Protein AF-A0A967LQV7-F1 (afdb_monomer)

Mean predicted aligned error: 15.71 Å

Structure (mmCIF, N/CA/C/O backbone):
data_AF-A0A967LQV7-F1
#
_entry.id   AF-A0A967LQV7-F1
#
loop_
_atom_site.group_PDB
_atom_site.id
_atom_site.type_symbol
_atom_site.label_atom_id
_atom_site.label_alt_id
_atom_site.label_comp_id
_atom_site.label_asym_id
_atom_site.label_entity_id
_atom_site.label_seq_id
_atom_site.pdbx_PDB_ins_code
_atom_site.Cartn_x
_atom_site.Cartn_y
_atom_site.Cartn_z
_atom_site.occupancy
_atom_site.B_iso_or_equiv
_atom_site.auth_seq_id
_atom_site.auth_comp_id
_atom_site.auth_asym_id
_atom_site.auth_atom_id
_atom_site.pdbx_PDB_model_num
ATOM 1 N N . MET A 1 1 ? 22.195 -7.491 51.134 1.00 48.19 1 MET A N 1
ATOM 2 C CA . MET A 1 1 ? 21.804 -6.755 49.913 1.00 48.19 1 MET A CA 1
ATOM 3 C C . MET A 1 1 ? 21.242 -7.777 48.946 1.00 48.19 1 MET A C 1
ATOM 5 O O . MET A 1 1 ? 21.994 -8.530 48.347 1.00 48.19 1 MET A O 1
ATOM 9 N N . THR A 1 2 ? 19.925 -7.949 48.982 1.00 45.69 2 THR A N 1
ATOM 10 C CA . THR A 1 2 ? 19.211 -9.096 48.415 1.00 45.69 2 THR A CA 1
ATOM 11 C C . THR A 1 2 ? 18.767 -8.811 46.982 1.00 45.69 2 THR A C 1
ATOM 13 O O . THR A 1 2 ? 18.363 -7.700 46.653 1.00 45.69 2 THR A O 1
ATOM 16 N N . HIS A 1 3 ? 18.816 -9.845 46.142 1.00 45.69 3 HIS A N 1
ATOM 17 C CA . HIS A 1 3 ? 18.456 -9.891 44.718 1.00 45.69 3 HIS A CA 1
ATOM 18 C C . HIS A 1 3 ? 17.033 -9.394 44.336 1.00 45.69 3 HIS A C 1
ATOM 20 O O . HIS A 1 3 ? 16.653 -9.503 43.173 1.00 45.69 3 HIS A O 1
ATOM 26 N N . GLY A 1 4 ? 16.246 -8.841 45.267 1.00 44.16 4 GLY A N 1
ATOM 27 C CA . GLY A 1 4 ? 14.869 -8.377 45.043 1.00 44.16 4 GLY A CA 1
ATOM 28 C C . GLY A 1 4 ? 14.739 -6.972 44.436 1.00 44.16 4 GLY A C 1
ATOM 29 O O . GLY A 1 4 ? 13.780 -6.713 43.716 1.00 44.16 4 GLY A O 1
ATOM 30 N N . ASP A 1 5 ? 15.718 -6.084 44.638 1.00 46.75 5 ASP A N 1
ATOM 31 C CA . ASP A 1 5 ? 15.616 -4.677 44.198 1.00 46.75 5 ASP A CA 1
ATOM 32 C C . ASP A 1 5 ? 15.819 -4.469 42.684 1.00 46.75 5 ASP A C 1
ATOM 34 O O . ASP A 1 5 ? 15.431 -3.437 42.129 1.00 46.75 5 ASP A O 1
ATOM 38 N N . ALA A 1 6 ? 16.420 -5.438 41.986 1.00 47.38 6 ALA A N 1
ATOM 39 C CA . ALA A 1 6 ? 16.676 -5.335 40.549 1.00 47.38 6 ALA A CA 1
ATOM 40 C C . ALA A 1 6 ? 15.422 -5.625 39.702 1.00 47.38 6 ALA A C 1
ATOM 42 O O . ALA A 1 6 ? 15.208 -4.966 38.685 1.00 47.38 6 ALA A O 1
ATOM 43 N N . ALA A 1 7 ? 14.568 -6.558 40.140 1.00 45.78 7 ALA A N 1
ATOM 44 C CA . ALA A 1 7 ? 13.353 -6.955 39.420 1.00 45.78 7 ALA A CA 1
ATOM 45 C C . ALA A 1 7 ? 12.210 -5.928 39.553 1.00 45.78 7 ALA A C 1
ATOM 47 O O . ALA A 1 7 ? 11.388 -5.773 38.651 1.00 45.78 7 ALA A O 1
ATOM 48 N N . GLU A 1 8 ? 12.173 -5.168 40.651 1.00 46.16 8 GLU A N 1
ATOM 49 C CA . GLU A 1 8 ? 11.151 -4.137 40.879 1.00 46.16 8 GLU A CA 1
ATOM 50 C C . GLU A 1 8 ? 11.403 -2.830 40.100 1.00 46.16 8 GLU A C 1
ATOM 52 O O . GLU A 1 8 ? 10.483 -2.029 39.883 1.00 46.16 8 GLU A O 1
ATOM 57 N N . ARG A 1 9 ? 12.649 -2.598 39.661 1.00 47.00 9 ARG A N 1
ATOM 58 C CA . ARG A 1 9 ? 13.032 -1.431 38.850 1.00 47.00 9 ARG A CA 1
ATOM 59 C C . ARG A 1 9 ? 12.750 -1.633 37.360 1.00 47.00 9 ARG A C 1
ATOM 61 O O . ARG A 1 9 ? 12.335 -0.679 36.702 1.00 47.00 9 ARG A O 1
ATOM 68 N N . THR A 1 10 ? 12.894 -2.850 36.838 1.00 50.19 10 THR A N 1
ATOM 69 C CA . THR A 1 10 ? 12.601 -3.176 35.430 1.00 50.19 10 THR A CA 1
ATOM 70 C C . THR A 1 10 ? 11.104 -3.093 35.113 1.00 50.19 10 THR A C 1
ATOM 72 O O . THR A 1 10 ? 10.733 -2.455 34.128 1.00 50.19 10 THR A O 1
ATOM 75 N N . GLY A 1 11 ? 10.222 -3.576 35.998 1.00 44.62 11 GLY A N 1
ATOM 76 C CA . GLY A 1 11 ? 8.763 -3.486 35.801 1.00 44.62 11 GLY A CA 1
ATOM 77 C C . GLY A 1 11 ? 8.189 -2.057 35.839 1.00 44.62 11 GLY A C 1
ATOM 78 O O . GLY A 1 11 ? 7.168 -1.771 35.211 1.00 44.62 11 GLY A O 1
ATOM 79 N N . ARG A 1 12 ? 8.855 -1.119 36.530 1.00 51.09 12 ARG A N 1
ATOM 80 C CA . ARG A 1 12 ? 8.458 0.303 36.581 1.00 51.09 12 ARG A CA 1
ATOM 81 C C . ARG A 1 12 ? 8.867 1.088 35.329 1.00 51.09 12 ARG A C 1
ATOM 83 O O . ARG A 1 12 ? 8.141 2.002 34.936 1.00 51.09 12 ARG A O 1
ATOM 90 N N . GLY A 1 13 ? 9.990 0.732 34.701 1.00 49.03 13 GLY A N 1
ATOM 91 C CA . GLY A 1 13 ? 10.478 1.368 33.472 1.00 49.03 13 GLY A CA 1
ATOM 92 C C . GLY A 1 13 ? 9.640 1.012 32.241 1.00 49.03 13 GLY A C 1
ATOM 93 O O . GLY A 1 13 ? 9.240 1.901 31.489 1.00 49.03 13 GLY A O 1
ATOM 94 N N . GLU A 1 14 ? 9.289 -0.268 32.086 1.00 46.72 14 GLU A N 1
ATOM 95 C CA . GLU A 1 14 ? 8.448 -0.758 30.981 1.00 46.72 14 GLU A CA 1
ATOM 96 C C . GLU A 1 14 ? 7.004 -0.245 31.074 1.00 46.72 14 GLU A C 1
ATOM 98 O O . GLU A 1 14 ? 6.388 0.127 30.075 1.00 46.72 14 GLU A O 1
ATOM 103 N N . ALA A 1 15 ? 6.466 -0.117 32.291 1.00 51.84 15 ALA A N 1
ATOM 104 C CA . ALA A 1 15 ? 5.153 0.486 32.499 1.00 51.84 15 ALA A CA 1
ATOM 105 C C . ALA A 1 15 ? 5.118 1.970 32.089 1.00 51.84 15 ALA A C 1
ATOM 107 O O . ALA A 1 15 ? 4.072 2.464 31.661 1.00 51.84 15 ALA A O 1
ATOM 108 N N . TRP A 1 16 ? 6.240 2.689 32.204 1.00 45.44 16 TRP A N 1
ATOM 109 C CA . TRP A 1 16 ? 6.321 4.104 31.844 1.00 45.44 16 TRP A CA 1
ATOM 110 C C . TRP A 1 16 ? 6.418 4.307 30.336 1.00 45.44 16 TRP A C 1
ATOM 112 O O . TRP A 1 16 ? 5.738 5.182 29.810 1.00 45.44 16 TRP A O 1
ATOM 122 N N . THR A 1 17 ? 7.182 3.480 29.622 1.00 49.66 17 THR A N 1
ATOM 123 C CA . THR A 1 17 ? 7.261 3.539 28.153 1.00 49.66 17 THR A CA 1
ATOM 124 C C . THR A 1 17 ? 5.936 3.145 27.514 1.00 49.66 17 THR A C 1
ATOM 126 O O . THR A 1 17 ? 5.449 3.864 26.645 1.00 49.66 17 THR A O 1
ATOM 129 N N . VAL A 1 18 ? 5.277 2.093 28.009 1.00 51.47 18 VAL A N 1
ATOM 130 C CA . VAL A 1 18 ? 3.941 1.700 27.537 1.00 51.47 18 VAL A CA 1
ATOM 131 C C . VAL A 1 18 ? 2.906 2.785 27.849 1.00 51.47 18 VAL A C 1
ATOM 133 O O . VAL A 1 18 ? 2.102 3.123 26.983 1.00 51.47 18 VAL A O 1
ATOM 136 N N . ARG A 1 19 ? 2.944 3.415 29.035 1.00 50.78 19 ARG A N 1
ATOM 137 C CA . ARG A 1 19 ? 2.072 4.564 29.360 1.00 50.78 19 ARG A CA 1
ATOM 138 C C . ARG A 1 19 ? 2.404 5.812 28.548 1.00 50.78 19 ARG A C 1
ATOM 140 O O . ARG A 1 19 ? 1.494 6.571 28.222 1.00 50.78 19 ARG A O 1
ATOM 147 N N . LEU A 1 20 ? 3.665 6.040 28.201 1.00 50.31 20 LEU A N 1
ATOM 148 C CA . LEU A 1 20 ? 4.091 7.164 27.375 1.00 50.31 20 LEU A CA 1
ATOM 149 C C . LEU A 1 20 ? 3.611 6.973 25.934 1.00 50.31 20 LEU A C 1
ATOM 151 O O . LEU A 1 20 ? 2.955 7.853 25.394 1.00 50.31 20 LEU A O 1
ATOM 155 N N . VAL A 1 21 ? 3.820 5.794 25.351 1.00 51.44 21 VAL A N 1
ATOM 156 C CA . VAL A 1 21 ? 3.306 5.436 24.021 1.00 51.44 21 VAL A CA 1
ATOM 157 C C . VAL A 1 21 ? 1.774 5.487 24.004 1.00 51.44 21 VAL A C 1
ATOM 159 O O . VAL A 1 21 ? 1.186 6.109 23.122 1.00 51.44 21 VAL A O 1
ATOM 162 N N . HIS A 1 22 ? 1.113 4.946 25.030 1.00 45.81 22 HIS A N 1
ATOM 163 C CA . HIS A 1 22 ? -0.343 5.002 25.170 1.00 45.81 22 HIS A CA 1
ATOM 164 C C . HIS A 1 22 ? -0.866 6.440 25.353 1.00 45.81 22 HIS A C 1
ATOM 166 O O . HIS A 1 22 ? -1.866 6.822 24.754 1.00 45.81 22 HIS A O 1
ATOM 172 N N . SER A 1 23 ? -0.194 7.286 26.135 1.00 46.19 23 SER A N 1
ATOM 173 C CA . SER A 1 23 ? -0.597 8.690 26.332 1.00 46.19 23 SER A CA 1
ATOM 174 C C . SER A 1 23 ? -0.306 9.577 25.118 1.00 46.19 23 SER A C 1
ATOM 176 O O . SER A 1 23 ? -1.035 10.541 24.877 1.00 46.19 23 SER A O 1
ATOM 178 N N . LEU A 1 24 ? 0.698 9.231 24.309 1.00 41.03 24 LEU A N 1
ATOM 179 C CA . LEU A 1 24 ? 0.949 9.855 23.011 1.00 41.03 24 LEU A CA 1
ATOM 180 C C . LEU A 1 24 ? -0.109 9.437 21.977 1.00 41.03 24 LEU A C 1
ATOM 182 O O . LEU A 1 24 ? -0.566 10.291 21.218 1.00 41.03 24 LEU A O 1
ATOM 186 N N . ALA A 1 25 ? -0.568 8.182 22.015 1.00 43.59 25 ALA A N 1
ATOM 187 C CA . ALA A 1 25 ? -1.649 7.676 21.167 1.00 43.59 25 ALA A CA 1
ATOM 188 C C . ALA A 1 25 ? -3.042 8.227 21.557 1.00 43.59 25 ALA A C 1
ATOM 190 O O . ALA A 1 25 ? -3.891 8.453 20.694 1.00 43.59 25 ALA A O 1
ATOM 191 N N . VAL A 1 26 ? -3.285 8.505 22.847 1.00 45.56 26 VAL A N 1
ATOM 192 C CA . VAL A 1 26 ? -4.603 8.924 23.379 1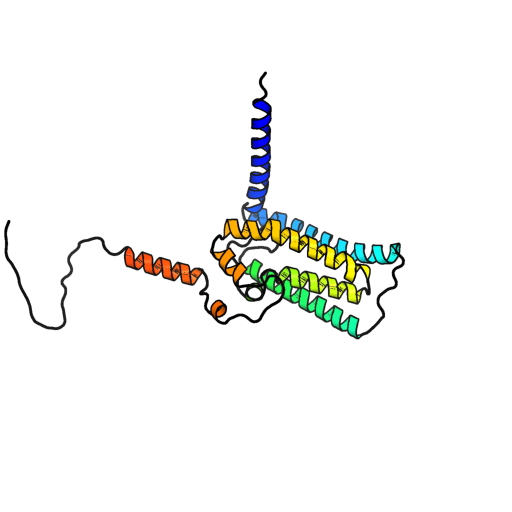.00 45.56 26 VAL A CA 1
ATOM 193 C C . VAL A 1 26 ? -4.656 10.421 23.774 1.00 45.56 26 VAL A C 1
ATOM 195 O O . VAL A 1 26 ? -5.687 10.918 24.225 1.00 45.56 26 VAL A O 1
ATOM 198 N N . GLY A 1 27 ? -3.591 11.199 23.547 1.00 45.53 27 GLY A N 1
ATOM 199 C CA . GLY A 1 27 ? -3.494 12.612 23.962 1.00 45.53 27 GLY A CA 1
ATOM 200 C C . GLY A 1 27 ? -4.491 13.573 23.277 1.00 45.53 27 GLY A C 1
ATOM 201 O O . GLY A 1 27 ? -4.982 13.267 22.203 1.00 45.53 27 GLY A O 1
ATOM 202 N N . PRO A 1 28 ? -4.797 14.765 23.829 1.00 52.28 28 PRO A N 1
ATOM 203 C CA . PRO A 1 28 ? -5.836 15.675 23.314 1.00 52.28 28 PRO A CA 1
ATOM 204 C C . PRO A 1 28 ? -5.732 15.961 21.804 1.00 52.28 28 PRO A C 1
ATOM 206 O O . PRO A 1 28 ? -4.629 16.037 21.264 1.00 52.28 28 PRO A O 1
ATOM 209 N N . ALA A 1 29 ? -6.857 16.196 21.115 1.00 52.75 29 ALA A N 1
ATOM 210 C CA . ALA A 1 29 ? -6.903 16.392 19.653 1.00 52.75 29 ALA A CA 1
ATOM 211 C C . ALA A 1 29 ? -5.908 17.454 19.122 1.00 52.75 29 ALA A C 1
ATOM 213 O O . ALA A 1 29 ? -5.373 17.311 18.022 1.00 52.75 29 ALA A O 1
ATOM 214 N N . ALA A 1 30 ? -5.598 18.475 19.929 1.00 53.53 30 ALA A N 1
ATOM 215 C CA . ALA A 1 30 ? -4.584 19.491 19.637 1.00 53.53 30 ALA A CA 1
ATOM 216 C C . ALA A 1 30 ? -3.144 18.936 19.603 1.00 53.53 30 ALA A C 1
ATOM 218 O O . ALA A 1 30 ? -2.342 19.346 18.767 1.00 53.53 30 ALA A O 1
ATOM 219 N N . ARG A 1 31 ? -2.816 17.974 20.474 1.00 52.75 31 ARG A N 1
ATOM 220 C CA . ARG A 1 31 ? -1.525 17.272 20.489 1.00 52.75 31 ARG A CA 1
ATOM 221 C C . ARG A 1 31 ? -1.424 16.298 19.311 1.00 52.75 31 ARG A C 1
ATOM 223 O O . ARG A 1 31 ? -0.388 16.270 18.658 1.00 52.75 31 ARG A O 1
ATOM 230 N N . ARG A 1 32 ? -2.508 15.596 18.958 1.00 54.53 32 ARG A N 1
ATOM 231 C CA . ARG A 1 32 ? -2.562 14.694 17.784 1.00 54.53 32 ARG A CA 1
ATOM 232 C C . ARG A 1 32 ? -2.354 15.428 16.449 1.00 54.53 32 ARG A C 1
ATOM 234 O O . ARG A 1 32 ? -1.598 14.960 15.598 1.00 54.53 32 ARG A O 1
ATOM 241 N N . ARG A 1 33 ? -2.929 16.630 16.293 1.00 60.06 33 ARG A N 1
ATOM 242 C CA . ARG A 1 33 ? -2.704 17.502 15.118 1.00 60.06 33 ARG A CA 1
ATOM 243 C C . ARG A 1 33 ? -1.244 17.928 14.941 1.00 60.06 33 ARG A C 1
ATOM 245 O O . ARG A 1 33 ? -0.799 18.048 13.806 1.00 60.06 33 ARG A O 1
ATOM 252 N N . ARG A 1 34 ? -0.496 18.124 16.034 1.00 66.88 34 ARG A N 1
ATOM 253 C CA . ARG A 1 34 ? 0.924 18.527 15.979 1.00 66.88 34 ARG A CA 1
ATOM 254 C C . ARG A 1 34 ? 1.845 17.428 15.440 1.00 66.88 34 ARG A C 1
ATOM 256 O O . ARG A 1 34 ? 2.828 17.746 14.788 1.00 66.88 34 ARG A O 1
ATOM 263 N N . TRP A 1 35 ? 1.513 16.157 15.667 1.00 61.34 35 TRP A N 1
ATOM 264 C CA . TRP A 1 35 ? 2.342 15.009 15.263 1.00 61.34 35 TRP A CA 1
ATOM 265 C C . TRP A 1 35 ? 1.922 14.367 13.934 1.00 61.34 35 TRP A C 1
ATOM 267 O O . TRP A 1 35 ? 2.682 13.602 13.346 1.00 61.34 35 TRP A O 1
ATOM 277 N N . THR A 1 36 ? 0.742 14.713 13.416 1.00 68.12 36 THR A N 1
ATOM 278 C CA . THR A 1 36 ? 0.275 14.281 12.088 1.00 68.12 36 THR A CA 1
ATOM 279 C C . THR A 1 36 ? 1.269 14.586 10.950 1.00 68.12 36 THR A C 1
ATOM 281 O O . THR A 1 36 ? 1.531 13.671 10.170 1.00 68.12 36 THR A O 1
ATOM 284 N N . PRO A 1 37 ? 1.865 15.796 10.830 1.00 78.38 37 PRO A N 1
ATOM 285 C CA . PRO A 1 37 ? 2.838 16.065 9.766 1.00 78.38 37 PRO A CA 1
ATOM 286 C C . PRO A 1 37 ? 4.107 15.217 9.897 1.00 78.38 37 PRO A C 1
ATOM 288 O O . PRO A 1 37 ? 4.646 14.789 8.884 1.00 78.38 37 PRO A O 1
ATOM 291 N N . ALA A 1 38 ? 4.549 14.912 11.122 1.00 76.19 38 ALA A N 1
ATOM 292 C CA . ALA A 1 38 ? 5.698 14.037 11.340 1.00 76.19 38 ALA A CA 1
ATOM 293 C C . ALA A 1 38 ? 5.407 12.608 10.858 1.00 76.19 38 ALA A C 1
ATOM 295 O O . ALA A 1 38 ? 6.209 12.033 10.131 1.00 76.19 38 ALA A O 1
ATOM 296 N N . GLY A 1 39 ? 4.232 12.060 11.186 1.00 75.81 39 GLY A N 1
ATOM 297 C CA . GLY A 1 39 ? 3.836 10.733 10.707 1.00 75.81 39 GLY A CA 1
ATOM 298 C C . GLY A 1 39 ? 3.654 10.667 9.187 1.00 75.81 39 GLY A C 1
ATOM 299 O O . GLY A 1 39 ? 4.082 9.700 8.564 1.00 75.81 39 GLY A O 1
ATOM 300 N N . LEU A 1 40 ? 3.099 11.718 8.569 1.00 79.81 40 LEU A N 1
ATOM 301 C CA . LEU A 1 40 ? 3.029 11.820 7.108 1.00 79.81 40 LEU A CA 1
ATOM 302 C C . LEU A 1 40 ? 4.427 11.925 6.479 1.00 79.81 40 L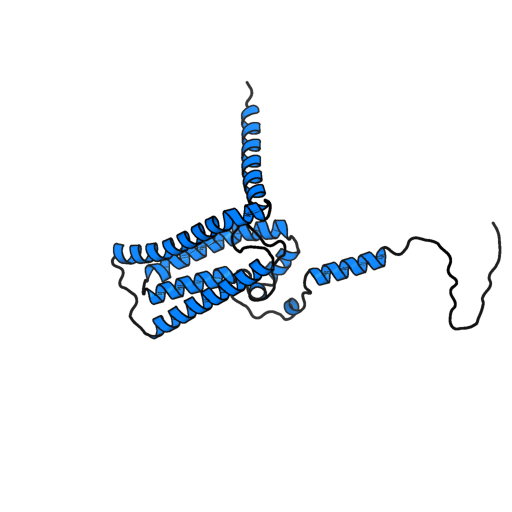EU A C 1
ATOM 304 O O . LEU A 1 40 ? 4.670 11.319 5.441 1.00 79.81 40 LEU A O 1
ATOM 308 N N . GLY A 1 41 ? 5.346 12.648 7.123 1.00 85.75 41 GLY A N 1
ATOM 309 C CA . GLY A 1 41 ? 6.744 12.745 6.710 1.00 85.75 41 GLY A CA 1
ATOM 310 C C . GLY A 1 41 ? 7.463 11.398 6.758 1.00 85.75 41 GLY A C 1
ATOM 311 O O . GLY A 1 41 ? 8.114 11.030 5.787 1.00 85.75 41 GLY A O 1
ATOM 312 N N . VAL A 1 42 ? 7.288 10.624 7.834 1.00 87.62 42 VAL A N 1
ATOM 313 C CA . VAL A 1 42 ? 7.846 9.264 7.957 1.00 87.62 42 VAL A CA 1
ATOM 314 C C . VAL A 1 42 ? 7.274 8.333 6.886 1.00 87.62 42 VAL A C 1
ATOM 316 O O . VAL A 1 42 ? 8.028 7.609 6.242 1.00 87.62 42 VAL A O 1
ATOM 319 N N . PHE A 1 43 ? 5.961 8.379 6.650 1.00 86.75 43 PHE A N 1
ATOM 320 C CA . PHE A 1 43 ? 5.322 7.589 5.596 1.00 86.75 43 PHE A CA 1
ATOM 321 C C . PHE A 1 43 ? 5.820 7.984 4.196 1.00 86.75 43 PHE A C 1
ATOM 323 O O . PHE A 1 43 ? 6.182 7.130 3.395 1.00 86.75 43 PHE A O 1
ATOM 330 N N . GLY A 1 44 ? 5.916 9.283 3.906 1.00 90.69 44 GLY A N 1
ATOM 331 C CA . GLY A 1 44 ? 6.477 9.772 2.647 1.00 90.69 44 GLY A CA 1
ATOM 332 C C . GLY A 1 44 ? 7.942 9.365 2.460 1.00 90.69 44 GLY A C 1
ATOM 333 O O . GLY A 1 44 ? 8.327 8.944 1.372 1.00 90.69 44 GLY A O 1
ATOM 334 N N . ALA A 1 45 ? 8.746 9.424 3.525 1.00 94.06 45 ALA A N 1
ATOM 335 C CA . ALA A 1 45 ? 10.139 8.991 3.507 1.00 94.06 45 ALA A CA 1
ATOM 336 C C . ALA A 1 45 ? 10.278 7.481 3.265 1.00 94.06 45 ALA A C 1
ATOM 338 O O . ALA A 1 45 ? 11.171 7.073 2.525 1.00 94.06 45 ALA A O 1
ATOM 339 N N . SER A 1 46 ? 9.393 6.648 3.825 1.00 93.75 46 SER A N 1
ATOM 340 C CA . SER A 1 46 ? 9.421 5.202 3.575 1.00 93.75 46 SER A CA 1
ATOM 341 C C . SER A 1 46 ? 9.024 4.858 2.136 1.00 93.75 46 SER A C 1
ATOM 343 O O . SER A 1 46 ? 9.677 4.024 1.513 1.00 93.75 46 SER A O 1
ATOM 345 N N . LEU A 1 47 ? 8.043 5.557 1.554 1.00 95.06 47 LEU A N 1
ATOM 346 C CA . LEU A 1 47 ? 7.722 5.424 0.128 1.00 95.06 47 LEU A CA 1
ATOM 347 C C . LEU A 1 47 ? 8.884 5.879 -0.765 1.00 95.06 47 LEU A C 1
ATOM 349 O O . LEU A 1 47 ? 9.229 5.196 -1.728 1.00 95.06 47 LEU A O 1
ATOM 353 N N . ALA A 1 48 ? 9.518 7.007 -0.433 1.00 96.19 48 ALA A N 1
ATOM 354 C CA . ALA A 1 48 ? 10.696 7.485 -1.147 1.00 96.19 48 ALA A CA 1
ATOM 355 C C . ALA A 1 48 ? 11.837 6.461 -1.074 1.00 96.19 48 ALA A C 1
ATOM 357 O O . ALA A 1 48 ? 12.467 6.182 -2.089 1.00 96.19 48 ALA A O 1
ATOM 358 N N . LEU A 1 49 ? 12.059 5.845 0.090 1.00 97.38 49 LEU A N 1
ATOM 359 C CA . LEU A 1 49 ? 13.051 4.786 0.262 1.00 97.38 49 LEU A CA 1
ATOM 360 C C . LEU A 1 49 ? 12.778 3.589 -0.656 1.00 97.38 49 LEU A C 1
ATOM 362 O O . LEU A 1 49 ? 13.712 3.089 -1.269 1.00 97.38 49 LEU A O 1
ATOM 366 N N . VAL A 1 50 ? 11.522 3.162 -0.807 1.00 97.44 50 VAL A N 1
ATOM 367 C CA . VAL A 1 50 ? 11.152 2.080 -1.740 1.00 97.44 50 VAL A CA 1
ATOM 368 C C . VAL A 1 50 ? 11.501 2.451 -3.184 1.00 97.44 50 VAL A C 1
ATOM 370 O O . VAL A 1 50 ? 12.094 1.646 -3.902 1.00 97.44 50 VAL A O 1
ATOM 373 N N . VAL A 1 51 ? 11.174 3.676 -3.606 1.00 97.50 51 VAL A N 1
ATOM 374 C CA . VAL A 1 51 ? 11.435 4.156 -4.973 1.00 97.50 51 VAL A CA 1
ATOM 375 C C . VAL A 1 51 ? 12.936 4.303 -5.233 1.00 97.50 51 VAL A C 1
ATOM 377 O O . VAL A 1 51 ? 13.471 3.713 -6.171 1.00 97.50 51 VAL A O 1
ATOM 380 N N . PHE A 1 52 ? 13.636 5.078 -4.404 1.00 97.94 52 PHE A N 1
ATOM 381 C CA . PHE A 1 52 ? 15.064 5.338 -4.581 1.00 97.94 52 PHE A CA 1
ATOM 382 C C . PHE A 1 52 ? 15.909 4.094 -4.326 1.00 97.94 52 PHE A C 1
ATOM 384 O O . PHE A 1 52 ? 16.883 3.882 -5.041 1.00 97.94 52 PHE A O 1
ATOM 391 N N . GLY A 1 53 ? 15.513 3.254 -3.371 1.00 97.50 53 GLY A N 1
ATOM 392 C CA . GLY A 1 53 ? 16.123 1.957 -3.114 1.00 97.50 53 GLY A CA 1
ATOM 393 C C . GLY A 1 53 ? 16.040 1.049 -4.335 1.00 97.50 53 GLY A C 1
ATOM 394 O O . GLY A 1 53 ? 17.070 0.562 -4.786 1.00 97.50 53 GLY A O 1
ATOM 395 N N . GLY A 1 54 ? 14.855 0.901 -4.939 1.00 96.56 54 GLY A N 1
ATOM 396 C CA . GLY A 1 54 ? 14.674 0.109 -6.161 1.00 96.56 54 GLY A CA 1
ATOM 397 C C . GLY A 1 54 ? 15.539 0.591 -7.322 1.00 96.56 54 GLY A C 1
ATOM 398 O O . GLY A 1 54 ? 16.269 -0.197 -7.923 1.00 96.56 54 GLY A O 1
ATOM 399 N N . LEU A 1 55 ? 15.535 1.901 -7.577 1.00 97.00 55 LEU A N 1
ATOM 400 C CA . LEU A 1 55 ? 16.363 2.502 -8.623 1.00 97.00 55 LEU A CA 1
ATOM 401 C C . LEU A 1 55 ? 17.866 2.388 -8.335 1.00 97.00 55 LEU A C 1
ATOM 403 O O . LEU A 1 55 ? 18.661 2.243 -9.263 1.00 97.00 55 LEU A O 1
ATOM 407 N N . ALA A 1 56 ? 18.277 2.492 -7.071 1.00 97.50 56 ALA A N 1
ATOM 408 C CA . ALA A 1 56 ? 19.665 2.309 -6.669 1.00 97.50 56 ALA A CA 1
ATOM 409 C C . ALA A 1 56 ? 20.095 0.847 -6.830 1.00 97.50 56 ALA A C 1
ATOM 411 O O . ALA A 1 56 ? 21.186 0.607 -7.334 1.00 97.50 56 ALA A O 1
ATOM 412 N N . THR A 1 57 ? 19.238 -0.118 -6.477 1.00 97.69 57 THR A N 1
ATOM 413 C CA . THR A 1 57 ? 19.492 -1.550 -6.686 1.00 97.69 57 THR A CA 1
ATOM 414 C C . THR A 1 57 ? 19.661 -1.870 -8.166 1.00 97.69 57 THR A C 1
ATOM 416 O O . THR A 1 57 ? 20.646 -2.511 -8.523 1.00 97.69 57 THR A O 1
ATOM 419 N N . ASP A 1 58 ? 18.775 -1.369 -9.033 1.00 96.50 58 ASP A N 1
ATOM 420 C CA . ASP A 1 58 ? 18.901 -1.591 -10.478 1.00 96.50 58 ASP A CA 1
ATOM 421 C C . ASP A 1 58 ? 20.217 -1.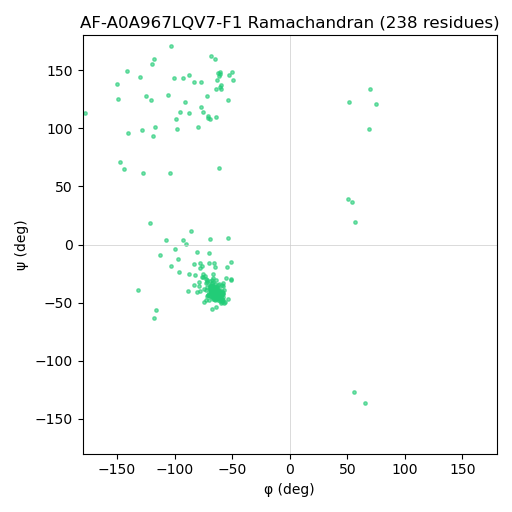033 -11.028 1.00 96.50 58 ASP A C 1
ATOM 423 O O . ASP A 1 58 ? 20.899 -1.702 -11.800 1.00 96.50 58 ASP A O 1
ATOM 427 N N . ARG A 1 59 ? 20.611 0.174 -10.597 1.00 96.00 59 ARG A N 1
ATOM 428 C CA . ARG A 1 59 ? 21.875 0.795 -11.020 1.00 96.00 59 ARG A CA 1
ATOM 429 C C . ARG A 1 59 ? 23.101 0.070 -10.475 1.00 96.00 59 ARG A C 1
ATOM 431 O O . ARG A 1 59 ? 24.051 -0.143 -11.218 1.00 96.00 59 ARG A O 1
ATOM 438 N N . LEU A 1 60 ? 23.087 -0.299 -9.197 1.00 97.31 60 LEU A N 1
ATOM 439 C CA . LEU A 1 60 ? 24.220 -0.935 -8.526 1.00 97.31 60 LEU A CA 1
ATOM 440 C C . LEU A 1 60 ? 24.473 -2.347 -9.061 1.00 97.31 60 LEU A C 1
ATOM 442 O O . LEU A 1 60 ? 25.620 -2.742 -9.236 1.00 97.31 60 LEU A O 1
ATOM 446 N N . LEU A 1 61 ? 23.402 -3.091 -9.343 1.00 96.75 61 LEU A N 1
ATOM 447 C CA . LEU A 1 61 ? 23.470 -4.456 -9.864 1.00 96.75 61 LEU A CA 1
ATOM 448 C C . LEU A 1 61 ? 23.430 -4.516 -11.398 1.00 96.75 61 LEU A C 1
ATOM 450 O O . LEU A 1 61 ? 23.414 -5.608 -11.959 1.00 96.75 61 LEU A O 1
ATOM 454 N N . SER A 1 62 ? 23.416 -3.363 -12.079 1.00 96.12 62 SER A N 1
ATOM 455 C CA . SER A 1 62 ? 23.304 -3.258 -13.543 1.00 96.12 62 SER A CA 1
ATOM 456 C C . SER A 1 62 ? 22.137 -4.075 -14.118 1.00 96.12 62 SER A C 1
ATOM 458 O O . SER A 1 62 ? 22.255 -4.714 -15.165 1.00 96.12 62 SER A O 1
ATOM 460 N N . ILE A 1 63 ? 21.001 -4.075 -13.417 1.00 94.75 63 ILE A N 1
ATOM 461 C CA . ILE A 1 63 ? 19.814 -4.832 -13.818 1.00 94.75 63 ILE A CA 1
ATOM 462 C C . ILE A 1 63 ? 19.191 -4.147 -15.042 1.00 94.75 63 ILE A C 1
ATOM 464 O O . ILE A 1 63 ? 18.925 -2.941 -15.005 1.00 94.75 63 ILE A O 1
ATOM 468 N N . PRO A 1 64 ? 18.925 -4.887 -16.134 1.00 93.00 64 PRO A N 1
ATOM 469 C CA . PRO A 1 64 ? 18.315 -4.313 -17.323 1.00 93.00 64 PRO A CA 1
ATOM 470 C C . PRO A 1 64 ? 16.899 -3.818 -17.020 1.00 93.00 64 PRO A C 1
ATOM 472 O O . PRO A 1 64 ? 16.090 -4.528 -16.425 1.00 93.00 64 PRO A O 1
ATOM 475 N N . THR A 1 65 ? 16.576 -2.604 -17.467 1.00 93.25 65 THR A N 1
ATOM 476 C CA . THR A 1 65 ? 15.230 -2.035 -17.303 1.00 93.25 65 THR A CA 1
ATOM 477 C C . THR A 1 65 ? 14.183 -2.888 -18.009 1.00 93.25 65 THR A C 1
ATOM 479 O O . THR A 1 65 ? 14.446 -3.420 -19.091 1.00 93.25 65 THR A O 1
ATOM 482 N N . LEU A 1 66 ? 12.962 -2.921 -17.468 1.00 90.44 66 LEU A N 1
ATOM 483 C CA . LEU A 1 66 ? 11.823 -3.565 -18.131 1.00 90.44 66 LEU A CA 1
ATOM 484 C C . LEU A 1 66 ? 11.651 -3.025 -19.561 1.00 90.44 66 LEU A C 1
ATOM 486 O O . LEU A 1 66 ? 11.909 -1.840 -19.781 1.00 90.44 66 LEU A O 1
ATOM 490 N N . PRO A 1 67 ? 11.216 -3.839 -20.538 1.00 89.88 67 PRO A N 1
ATOM 491 C CA . PRO A 1 67 ? 11.036 -3.405 -21.920 1.00 89.88 67 PRO A CA 1
ATOM 492 C C . PRO A 1 67 ? 9.982 -2.298 -22.047 1.00 89.88 67 PRO A C 1
ATOM 494 O O . PRO A 1 67 ? 9.000 -2.240 -21.305 1.00 89.88 67 PRO A O 1
ATOM 497 N N . GLY A 1 68 ? 10.192 -1.404 -23.012 1.00 88.06 68 GLY A N 1
ATOM 498 C CA . GLY A 1 68 ? 9.322 -0.257 -23.242 1.00 88.06 68 GLY A CA 1
ATOM 499 C C . GLY A 1 68 ? 8.092 -0.680 -24.005 1.00 88.06 68 GLY A C 1
ATOM 500 O O . GLY A 1 68 ? 8.167 -0.850 -25.214 1.00 88.06 68 GLY A O 1
ATOM 501 N N . ASN A 1 69 ? 6.977 -0.851 -23.304 1.00 90.69 69 ASN A N 1
ATOM 502 C CA . ASN A 1 69 ? 5.699 -1.167 -23.922 1.00 90.69 69 ASN A CA 1
ATOM 503 C C . ASN A 1 69 ? 4.670 -0.116 -23.486 1.00 90.69 69 ASN A C 1
ATOM 505 O O . ASN A 1 69 ? 4.507 0.073 -22.276 1.00 90.69 69 ASN A O 1
ATOM 509 N N . PRO A 1 70 ? 3.950 0.537 -24.417 1.00 92.38 70 PRO A N 1
ATOM 510 C CA . PRO A 1 70 ? 2.880 1.467 -24.057 1.00 92.38 70 PRO A CA 1
ATOM 511 C C . PRO A 1 70 ? 1.820 0.825 -23.148 1.00 92.38 70 PRO A C 1
ATOM 513 O O . PRO A 1 70 ? 1.257 1.510 -22.297 1.00 92.38 70 PRO A O 1
ATOM 516 N N . ALA A 1 71 ? 1.600 -0.491 -23.246 1.00 92.88 71 ALA A N 1
ATOM 517 C CA . ALA A 1 71 ? 0.718 -1.220 -22.339 1.00 92.88 71 ALA A CA 1
ATOM 518 C C . ALA A 1 71 ? 1.181 -1.136 -20.874 1.00 92.88 71 ALA A C 1
ATOM 520 O O . ALA A 1 71 ? 0.351 -0.927 -19.991 1.00 92.88 71 ALA A O 1
ATOM 521 N N . TRP A 1 72 ? 2.491 -1.224 -20.602 1.00 92.50 72 TRP A N 1
ATOM 522 C CA . TRP A 1 72 ? 3.034 -1.061 -19.246 1.00 92.50 72 TRP A CA 1
ATOM 523 C C . TRP A 1 72 ? 2.854 0.365 -18.733 1.00 92.50 72 TRP A C 1
ATOM 525 O O . TRP A 1 72 ? 2.557 0.554 -17.557 1.00 92.50 72 TRP A O 1
ATOM 535 N N . THR A 1 73 ? 2.982 1.367 -19.607 1.00 93.56 73 THR A N 1
ATOM 536 C CA . THR A 1 73 ? 2.737 2.769 -19.248 1.00 93.56 73 THR A CA 1
ATOM 537 C C . THR A 1 73 ? 1.274 3.001 -18.884 1.00 93.56 73 THR A C 1
ATOM 539 O O . THR A 1 73 ? 0.990 3.577 -17.836 1.00 93.56 73 THR A O 1
ATOM 542 N N . VAL A 1 74 ? 0.339 2.512 -19.704 1.00 95.56 74 VAL A N 1
ATOM 543 C CA . VAL A 1 74 ? -1.101 2.618 -19.426 1.00 95.56 74 VAL A CA 1
ATOM 544 C C . VAL A 1 74 ? -1.456 1.873 -18.139 1.00 95.56 74 VAL A C 1
ATOM 546 O O . VAL A 1 74 ? -2.107 2.447 -17.269 1.00 95.56 74 VAL A O 1
ATOM 549 N N . ALA A 1 75 ? -0.982 0.635 -17.969 1.00 94.94 75 ALA A N 1
ATOM 550 C CA . ALA A 1 75 ? -1.197 -0.136 -16.747 1.00 94.94 75 ALA A CA 1
ATOM 551 C C . ALA A 1 75 ? -0.621 0.579 -15.514 1.00 94.94 75 ALA A C 1
ATOM 553 O O . ALA A 1 75 ? -1.292 0.679 -14.489 1.00 94.94 75 ALA A O 1
ATOM 554 N N . GLY A 1 76 ? 0.588 1.134 -15.628 1.00 95.50 76 GLY A N 1
ATOM 555 C CA . GLY A 1 76 ? 1.234 1.906 -14.573 1.00 95.50 76 GLY A CA 1
ATOM 556 C C . GLY A 1 76 ? 0.424 3.135 -14.162 1.00 95.50 76 GLY A C 1
ATOM 557 O O . GLY A 1 76 ? 0.174 3.330 -12.974 1.00 95.50 76 GLY A O 1
ATOM 558 N N . LEU A 1 77 ? -0.065 3.917 -15.131 1.00 96.62 77 LEU A N 1
ATOM 559 C CA . LEU A 1 77 ? -0.931 5.074 -14.874 1.00 96.62 77 LEU A CA 1
ATOM 560 C C . LEU A 1 77 ? -2.249 4.669 -14.209 1.00 96.62 77 LEU A C 1
ATOM 562 O O . LEU A 1 77 ? -2.647 5.287 -13.224 1.00 96.62 77 LEU A O 1
ATOM 566 N N . VAL A 1 78 ? -2.909 3.622 -14.708 1.00 97.19 78 VAL A N 1
ATOM 567 C CA . VAL A 1 78 ? -4.159 3.111 -14.126 1.00 97.19 78 VAL A CA 1
ATOM 568 C C . VAL A 1 78 ? -3.946 2.676 -12.677 1.00 97.19 78 VAL A C 1
ATOM 570 O O . VAL A 1 78 ? -4.743 3.030 -11.809 1.00 97.19 78 VAL A O 1
ATOM 573 N N . LEU A 1 79 ? -2.859 1.956 -12.393 1.00 96.88 79 LEU A N 1
ATOM 574 C CA . LEU A 1 79 ? -2.535 1.490 -11.047 1.00 96.88 79 LEU A CA 1
ATOM 575 C C . LEU A 1 79 ? -2.197 2.639 -10.091 1.00 96.88 79 LEU A C 1
ATOM 577 O O . LEU A 1 79 ? -2.688 2.645 -8.963 1.00 96.88 79 LEU A O 1
ATOM 581 N N . VAL A 1 80 ? -1.420 3.633 -10.536 1.00 97.00 80 VAL A N 1
ATOM 582 C CA . VAL A 1 80 ? -1.103 4.824 -9.730 1.00 97.00 80 VAL A CA 1
ATOM 583 C C . VAL A 1 80 ? -2.358 5.636 -9.446 1.00 97.00 80 VAL A C 1
ATOM 585 O O . VAL A 1 80 ? -2.668 5.902 -8.289 1.00 97.00 80 VAL A O 1
ATOM 588 N N . LEU A 1 81 ? -3.114 6.012 -10.476 1.00 96.38 81 LEU A N 1
ATOM 589 C CA . LEU A 1 81 ? -4.293 6.861 -10.306 1.00 96.38 81 LEU A CA 1
ATOM 590 C C . LEU A 1 81 ? -5.398 6.139 -9.527 1.00 96.38 81 LEU A C 1
ATOM 592 O O . LEU A 1 81 ? -6.000 6.722 -8.625 1.00 96.38 81 LEU A O 1
ATOM 596 N N . GLY A 1 82 ? -5.631 4.859 -9.824 1.00 94.81 82 GLY A N 1
ATOM 597 C CA . GLY A 1 82 ? -6.592 4.027 -9.103 1.00 94.81 82 GLY A CA 1
ATOM 598 C C . GLY A 1 82 ? -6.187 3.805 -7.644 1.00 94.81 82 GLY A C 1
ATOM 599 O O . GLY A 1 82 ? -7.014 3.955 -6.743 1.00 94.81 82 GLY A O 1
ATOM 600 N N . GLY A 1 83 ? -4.909 3.513 -7.392 1.00 94.06 83 GLY A N 1
ATOM 601 C CA . GLY A 1 83 ? -4.357 3.324 -6.052 1.00 94.06 83 GLY A CA 1
ATOM 602 C C . GLY A 1 83 ? -4.395 4.594 -5.196 1.00 94.06 83 GLY A C 1
ATOM 603 O O . GLY A 1 83 ? -4.849 4.555 -4.046 1.00 94.06 83 GLY A O 1
ATOM 604 N N . LEU A 1 84 ? -4.004 5.738 -5.762 1.00 92.44 84 LEU A N 1
ATOM 605 C CA . LEU A 1 84 ? -4.120 7.048 -5.118 1.00 92.44 84 LEU A CA 1
ATOM 606 C C . LEU A 1 84 ? -5.582 7.423 -4.861 1.00 92.44 84 LEU A C 1
ATOM 608 O O . LEU A 1 84 ? -5.905 7.869 -3.761 1.00 92.44 84 LEU A O 1
ATOM 612 N N . GLY A 1 85 ? -6.479 7.187 -5.822 1.00 93.00 85 GLY A N 1
ATOM 613 C CA . GLY A 1 85 ? -7.916 7.426 -5.667 1.00 93.00 85 GLY A CA 1
ATOM 614 C C . GLY A 1 85 ? -8.531 6.598 -4.535 1.00 93.00 85 GLY A C 1
ATOM 615 O O . GLY A 1 85 ? -9.247 7.135 -3.685 1.00 93.00 85 GLY A O 1
ATOM 616 N N . LEU A 1 86 ? -8.193 5.307 -4.456 1.00 90.44 86 LEU A N 1
ATOM 617 C CA . LEU A 1 86 ? -8.616 4.426 -3.364 1.00 90.44 86 LEU A CA 1
ATOM 618 C C . LEU A 1 86 ? -8.071 4.901 -2.008 1.00 90.44 86 LEU A C 1
ATOM 620 O O . LEU A 1 86 ? -8.809 4.942 -1.017 1.00 90.44 86 LEU A O 1
ATOM 624 N N . SER A 1 87 ? -6.800 5.301 -1.964 1.00 90.19 87 SER A N 1
ATOM 625 C CA . SER A 1 87 ? -6.150 5.797 -0.746 1.00 90.19 87 SER A CA 1
ATOM 626 C C . SER A 1 87 ? -6.776 7.112 -0.274 1.00 90.19 87 SER A C 1
ATOM 628 O O . SER A 1 87 ? -7.072 7.264 0.913 1.00 90.19 87 SER A O 1
ATOM 630 N N . ALA A 1 88 ? -7.069 8.029 -1.201 1.00 88.25 88 ALA A N 1
ATOM 63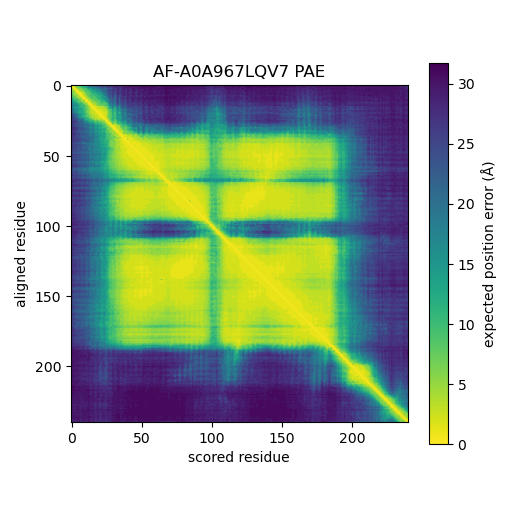1 C CA . ALA A 1 88 ? -7.753 9.290 -0.933 1.00 88.25 88 ALA A CA 1
ATOM 632 C C . ALA A 1 88 ? -9.186 9.072 -0.426 1.00 88.25 88 ALA A C 1
ATOM 634 O O . ALA A 1 88 ? -9.606 9.730 0.529 1.00 88.25 88 ALA A O 1
ATOM 635 N N . TRP A 1 89 ? -9.926 8.109 -0.990 1.00 87.19 89 TRP A N 1
ATOM 636 C CA . TRP A 1 89 ? -11.249 7.737 -0.482 1.00 87.19 89 TRP A CA 1
ATOM 637 C C . TRP A 1 89 ? -11.159 7.245 0.968 1.00 87.19 89 TRP A C 1
ATOM 639 O O . TRP A 1 89 ? -11.885 7.733 1.840 1.00 87.19 89 TRP A O 1
ATOM 649 N N . CYS A 1 90 ? -10.227 6.337 1.260 1.00 86.88 90 CYS A N 1
ATOM 650 C CA . CYS A 1 90 ? -10.024 5.840 2.619 1.00 86.88 90 CYS A CA 1
ATOM 651 C C . CYS A 1 90 ? -9.641 6.977 3.580 1.00 86.88 90 CYS A C 1
ATOM 653 O O . CYS A 1 90 ? -10.254 7.114 4.639 1.00 86.88 90 CYS A O 1
ATOM 655 N N . ALA A 1 91 ? -8.711 7.855 3.191 1.00 84.75 91 ALA A N 1
ATOM 656 C CA . ALA A 1 91 ? -8.330 9.029 3.975 1.00 84.75 91 ALA A CA 1
ATOM 657 C C . ALA A 1 91 ? -9.522 9.967 4.246 1.00 84.75 91 ALA A C 1
ATOM 659 O O . ALA A 1 91 ? -9.695 10.436 5.372 1.00 84.75 91 ALA A O 1
ATOM 660 N N . GLY A 1 92 ? -10.397 10.177 3.258 1.00 83.12 92 GLY A N 1
ATOM 661 C CA . GLY A 1 92 ? -11.632 10.945 3.416 1.00 83.12 92 GLY A CA 1
ATOM 662 C C . GLY A 1 92 ? -12.613 10.320 4.415 1.00 83.12 92 GLY A C 1
ATOM 663 O O . GLY A 1 92 ? -13.257 11.042 5.180 1.00 83.12 92 GLY A O 1
ATOM 664 N N . LEU A 1 93 ? -12.705 8.985 4.468 1.00 80.88 93 LEU A N 1
ATOM 665 C CA . LEU A 1 93 ? -13.507 8.283 5.478 1.00 80.88 93 LEU A CA 1
ATOM 666 C C . LEU A 1 93 ? -12.949 8.486 6.892 1.00 80.88 93 LEU A C 1
ATOM 668 O O . LEU A 1 93 ? -13.734 8.761 7.802 1.00 80.88 93 LEU A O 1
ATOM 672 N N . PHE A 1 94 ? -11.626 8.418 7.072 1.00 77.00 94 PHE A N 1
ATOM 673 C CA . PHE A 1 94 ? -10.987 8.706 8.363 1.00 77.00 94 PHE A CA 1
ATOM 674 C C . PHE A 1 94 ? -11.181 10.159 8.791 1.00 77.00 94 PHE A C 1
ATOM 676 O O . PHE A 1 94 ? -11.577 10.404 9.930 1.00 77.00 94 PHE A O 1
ATOM 683 N N . ALA A 1 95 ? -10.992 11.111 7.874 1.00 75.00 95 ALA A N 1
ATOM 684 C CA . ALA A 1 95 ? -11.191 12.530 8.151 1.00 75.00 95 ALA A CA 1
ATOM 685 C C . ALA A 1 95 ? -12.626 12.818 8.627 1.00 75.00 95 ALA A C 1
ATOM 687 O O . ALA A 1 95 ? -12.827 13.521 9.619 1.00 75.00 95 ALA A O 1
ATOM 688 N N . ARG A 1 96 ? -13.632 12.206 7.982 1.00 73.62 96 ARG A N 1
ATOM 689 C CA . ARG A 1 96 ? -15.046 12.297 8.398 1.00 73.62 96 ARG A CA 1
ATOM 690 C C . ARG A 1 96 ? -15.322 11.615 9.742 1.00 73.62 96 ARG A C 1
ATOM 692 O O . ARG A 1 96 ? -16.217 12.048 10.460 1.00 73.62 96 ARG A O 1
ATOM 699 N N . ALA A 1 97 ? -14.552 10.590 10.101 1.00 65.31 97 ALA A N 1
ATOM 700 C CA . ALA A 1 97 ? -14.607 9.912 11.399 1.00 65.31 97 ALA A CA 1
ATOM 701 C C . ALA A 1 97 ? -13.739 10.587 12.489 1.00 65.31 97 ALA A C 1
ATOM 703 O O . ALA A 1 97 ? -13.523 10.002 13.547 1.00 65.31 97 ALA A O 1
ATOM 704 N N . ARG A 1 98 ? -13.224 11.806 12.243 1.00 61.22 98 ARG A N 1
ATOM 705 C CA . ARG A 1 98 ? -12.289 12.555 13.116 1.00 61.22 98 ARG A CA 1
ATOM 706 C C . ARG A 1 98 ? -10.977 11.812 13.451 1.00 61.22 98 ARG A C 1
ATOM 708 O O . ARG A 1 98 ? -10.290 12.186 14.403 1.00 61.22 98 ARG A O 1
ATOM 715 N N . GLY A 1 99 ? -10.608 10.807 12.659 1.00 56.88 99 GLY A N 1
ATOM 716 C CA . GLY A 1 99 ? -9.338 10.079 12.735 1.00 56.88 99 GLY A CA 1
ATOM 717 C C . GLY A 1 99 ? -8.355 10.508 11.641 1.00 56.88 99 GLY A C 1
ATOM 718 O O . GLY A 1 99 ? -8.715 11.230 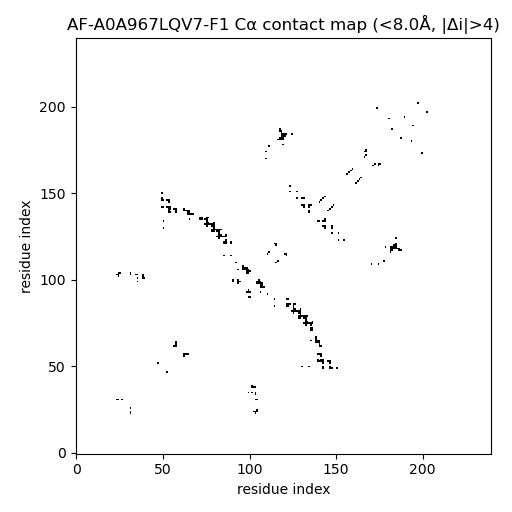10.712 1.00 56.88 99 GLY A O 1
ATOM 719 N N . THR A 1 100 ? -7.110 10.044 11.725 1.00 51.22 100 THR A N 1
ATOM 720 C CA . THR A 1 100 ? -6.190 9.995 10.578 1.00 51.22 100 THR A CA 1
ATOM 721 C C . THR A 1 100 ? -5.783 8.538 10.336 1.00 51.22 100 THR A C 1
ATOM 723 O O . THR A 1 100 ? -5.839 7.733 11.262 1.00 51.22 100 THR A O 1
ATOM 726 N N . PRO A 1 101 ? -5.381 8.165 9.110 1.00 51.56 101 PRO A N 1
ATOM 727 C CA . PRO A 1 101 ? -4.867 6.821 8.836 1.00 51.56 101 PRO A CA 1
ATOM 728 C C . PRO A 1 101 ? -3.487 6.568 9.465 1.00 51.56 101 PRO A C 1
ATOM 730 O O . PRO A 1 101 ? -2.971 5.462 9.417 1.00 51.56 101 PRO A O 1
ATOM 733 N N . VAL A 1 102 ? -2.876 7.609 10.033 1.00 48.19 102 VAL A N 1
ATOM 734 C CA . VAL A 1 102 ? -1.578 7.556 10.697 1.00 48.19 102 VAL A CA 1
ATOM 735 C C . VAL A 1 102 ? -1.796 7.072 12.143 1.00 48.19 102 VAL A C 1
ATOM 737 O O . VAL A 1 102 ? -2.730 7.570 12.781 1.00 48.19 102 VAL A O 1
ATOM 740 N N . PRO A 1 103 ? -0.926 6.205 12.709 1.00 45.88 103 PRO A N 1
ATOM 741 C CA . PRO A 1 103 ? -1.068 5.603 14.052 1.00 45.88 103 PRO A CA 1
ATOM 742 C C . PRO A 1 103 ? -1.334 6.581 15.213 1.00 45.88 103 PRO A C 1
ATOM 744 O O . PRO A 1 103 ? -1.729 6.193 16.308 1.00 45.88 103 PRO A O 1
ATOM 747 N N . VAL A 1 104 ? -1.117 7.872 14.974 1.00 45.69 104 VAL A N 1
ATOM 748 C CA . VAL A 1 104 ? -1.210 8.975 15.930 1.00 45.69 104 VAL A CA 1
ATOM 749 C C . VAL A 1 104 ? -2.662 9.410 16.219 1.00 45.69 104 VAL A C 1
ATOM 751 O O . VAL A 1 104 ? -2.902 10.109 17.204 1.00 45.69 104 VAL A O 1
ATOM 754 N N . ASN A 1 105 ? -3.653 9.031 15.399 1.00 47.91 105 ASN A N 1
ATOM 755 C CA . ASN A 1 105 ? -5.063 9.365 15.661 1.00 47.91 105 ASN A CA 1
ATOM 756 C C . ASN A 1 105 ? -6.027 8.273 15.160 1.00 47.91 105 ASN A C 1
ATOM 758 O O . ASN A 1 105 ? -6.743 8.489 14.174 1.00 47.91 105 ASN A O 1
ATOM 762 N N . PRO A 1 106 ? -6.067 7.105 15.822 1.00 53.84 106 PRO A N 1
ATOM 763 C CA . PRO A 1 106 ? -6.968 6.044 15.414 1.00 53.84 106 PRO A CA 1
ATOM 764 C C . PRO A 1 106 ? -8.434 6.495 15.547 1.00 53.84 106 PRO A C 1
ATOM 766 O O . PRO A 1 106 ? -8.781 7.173 16.519 1.00 53.84 106 PRO A O 1
ATOM 769 N N . PRO A 1 107 ? -9.323 6.118 14.610 1.00 55.06 107 PRO A N 1
ATOM 770 C CA . PRO A 1 107 ? -10.729 6.494 14.688 1.00 55.06 107 PRO A CA 1
ATOM 771 C C . PRO A 1 107 ? -11.375 5.948 15.969 1.00 55.06 107 PRO A C 1
ATOM 773 O O . PRO A 1 107 ? -11.024 4.869 16.465 1.00 55.06 107 PRO A O 1
ATOM 776 N N . SER A 1 108 ? -12.333 6.708 16.502 1.00 59.28 108 SER A N 1
ATOM 777 C CA . SER A 1 108 ? -13.147 6.325 17.663 1.00 59.28 108 SER A CA 1
ATOM 778 C C . SER A 1 108 ? -14.134 5.198 17.349 1.00 59.28 108 SER A C 1
ATOM 780 O O . SER A 1 108 ? -14.657 4.568 18.262 1.00 59.28 108 SER A O 1
ATOM 782 N N . GLU A 1 109 ? -14.371 4.932 16.064 1.00 67.25 109 GLU A N 1
ATOM 783 C CA . GLU A 1 109 ? -15.334 3.955 15.567 1.00 67.25 109 GLU A CA 1
ATOM 784 C C . GLU A 1 109 ? -14.687 3.028 14.536 1.00 67.25 109 GLU A C 1
ATOM 786 O O . GLU A 1 109 ? -13.859 3.450 13.723 1.00 67.25 109 GLU A O 1
ATOM 791 N N . LEU A 1 110 ? -15.099 1.759 14.545 1.00 76.88 110 LEU A N 1
ATOM 792 C CA . LEU A 1 110 ? -14.692 0.782 13.543 1.00 76.88 110 LEU A CA 1
ATOM 793 C C . LEU A 1 110 ? -15.374 1.105 12.203 1.00 76.88 110 LEU A C 1
ATOM 795 O O . LEU A 1 110 ? -16.583 0.922 12.046 1.00 76.88 110 LEU A O 1
ATOM 799 N N . ILE A 1 111 ? -14.599 1.588 11.228 1.00 81.31 111 ILE A N 1
ATOM 800 C CA . ILE A 1 111 ? -15.095 1.931 9.889 1.00 81.31 111 ILE A CA 1
ATOM 801 C C . ILE A 1 111 ? -15.330 0.642 9.092 1.00 81.31 111 ILE A C 1
ATOM 803 O O . ILE A 1 111 ? -14.383 -0.049 8.743 1.00 81.31 111 ILE A O 1
ATOM 807 N N . GLN A 1 112 ? -16.591 0.350 8.762 1.00 82.06 112 GLN A N 1
ATOM 808 C CA . GLN A 1 112 ? -17.001 -0.842 7.991 1.00 82.06 112 GLN A CA 1
ATOM 809 C C . GLN A 1 112 ? -17.741 -0.480 6.688 1.00 82.06 112 GLN A C 1
ATOM 811 O O . GLN A 1 112 ? -18.476 -1.283 6.121 1.00 82.06 112 GLN A O 1
ATOM 816 N N . ARG A 1 113 ? -17.601 0.769 6.226 1.00 79.88 113 ARG A N 1
ATOM 817 C CA . ARG A 1 113 ? -18.328 1.331 5.072 1.00 79.88 113 ARG A CA 1
ATOM 818 C C . ARG A 1 113 ? -17.389 1.740 3.944 1.00 79.88 113 ARG A C 1
ATOM 820 O O . ARG A 1 113 ? -16.209 2.000 4.171 1.00 79.88 113 ARG A O 1
ATOM 827 N N . GLY A 1 114 ? -17.933 1.860 2.735 1.00 85.81 114 GLY A N 1
ATOM 828 C CA . GLY A 1 114 ? -17.135 2.168 1.546 1.00 85.81 114 GLY A CA 1
ATOM 829 C C . GLY A 1 114 ? -16.170 1.017 1.230 1.00 85.81 114 GLY A C 1
ATOM 830 O O . GLY A 1 114 ? -16.584 -0.138 1.336 1.00 85.81 114 GLY A O 1
ATOM 831 N N . PRO A 1 115 ? -14.897 1.289 0.892 1.00 86.12 115 PRO A N 1
ATOM 832 C CA . PRO A 1 115 ? -13.910 0.250 0.593 1.00 86.12 115 PRO A CA 1
ATOM 833 C C . PRO A 1 115 ? -13.702 -0.753 1.737 1.00 86.12 115 PRO A C 1
ATOM 835 O O . PRO A 1 115 ? -13.540 -1.943 1.481 1.00 86.12 115 PRO A O 1
ATOM 838 N N . TYR A 1 116 ? -13.818 -0.294 2.990 1.00 85.25 116 TYR A N 1
ATOM 839 C CA . TYR A 1 116 ? -13.709 -1.130 4.193 1.00 85.25 116 TYR A CA 1
ATOM 840 C C . TYR A 1 116 ? -14.827 -2.165 4.331 1.00 85.25 116 TYR A C 1
ATOM 842 O O . TYR A 1 116 ? -14.701 -3.115 5.089 1.00 85.25 116 TYR A O 1
ATOM 850 N N . ALA A 1 117 ? -15.932 -2.027 3.595 1.00 85.19 117 ALA A N 1
ATOM 851 C CA . ALA A 1 117 ? -16.909 -3.104 3.554 1.00 85.19 117 ALA A CA 1
ATOM 852 C C . ALA A 1 117 ? -16.318 -4.331 2.839 1.00 85.19 117 ALA A C 1
ATOM 854 O O . ALA A 1 117 ? -16.609 -5.462 3.217 1.00 85.19 117 ALA A O 1
ATOM 855 N N . TRP A 1 118 ? -15.542 -4.121 1.771 1.00 83.38 118 TRP A N 1
ATOM 856 C CA . TRP A 1 118 ? -15.120 -5.160 0.824 1.00 83.38 118 TRP A CA 1
ATOM 857 C C . TRP A 1 118 ? -13.838 -5.861 1.238 1.00 83.38 118 TRP A C 1
ATOM 859 O O . TRP A 1 118 ? -13.723 -7.071 1.071 1.00 83.38 118 TRP A O 1
ATOM 869 N N . VAL A 1 119 ? -12.890 -5.096 1.766 1.00 88.38 119 VAL A N 1
ATOM 870 C CA . VAL A 1 119 ? -11.591 -5.583 2.219 1.00 88.38 119 VAL A CA 1
ATOM 871 C C . VAL A 1 119 ? -11.215 -4.847 3.493 1.00 88.38 119 VAL A C 1
ATOM 873 O O . VAL A 1 119 ? -11.586 -3.688 3.674 1.00 88.38 119 VAL A O 1
ATOM 876 N N . ARG A 1 120 ? -10.470 -5.500 4.383 1.00 89.31 120 ARG A N 1
ATOM 877 C CA . ARG A 1 120 ? -10.106 -4.898 5.672 1.00 89.31 120 ARG A CA 1
ATOM 878 C C . ARG A 1 120 ? -9.057 -3.804 5.546 1.00 89.31 120 ARG A C 1
ATOM 880 O O . ARG A 1 120 ? -9.093 -2.862 6.330 1.00 89.31 120 ARG A O 1
ATOM 887 N N . ASN A 1 121 ? -8.183 -3.899 4.538 1.00 89.50 121 ASN A N 1
ATOM 888 C CA . ASN A 1 121 ? -7.054 -2.982 4.343 1.00 89.50 121 ASN A CA 1
ATOM 889 C C . ASN A 1 121 ? -7.026 -2.377 2.927 1.00 89.50 121 ASN A C 1
ATOM 891 O O . ASN A 1 121 ? -6.067 -2.566 2.170 1.00 89.50 121 ASN A O 1
ATOM 895 N N . PRO A 1 122 ? -8.075 -1.623 2.543 1.00 91.31 122 PRO A N 1
ATOM 896 C CA . PRO A 1 122 ? -8.181 -1.021 1.216 1.00 91.31 122 PRO A CA 1
ATOM 897 C C . PRO A 1 122 ? -7.114 0.054 0.983 1.00 91.31 122 PRO A C 1
ATOM 899 O O . PRO A 1 122 ? -6.631 0.202 -0.134 1.00 91.31 122 PRO A O 1
ATOM 902 N N . MET A 1 123 ? -6.697 0.774 2.030 1.00 90.94 123 MET A N 1
ATOM 903 C CA . MET A 1 123 ? -5.633 1.773 1.917 1.00 90.94 123 MET A CA 1
ATOM 904 C C . MET A 1 123 ? -4.285 1.134 1.570 1.00 90.94 123 MET A C 1
ATOM 906 O O . MET A 1 123 ? -3.634 1.589 0.637 1.00 90.94 123 MET A O 1
ATOM 910 N N . LEU A 1 124 ? -3.902 0.046 2.252 1.00 91.56 124 LEU A N 1
ATOM 911 C CA . LEU A 1 124 ? -2.669 -0.687 1.940 1.00 91.56 124 LEU A CA 1
ATOM 912 C C . LEU A 1 124 ? -2.705 -1.248 0.509 1.00 91.56 124 LEU A C 1
ATOM 914 O O . LEU A 1 124 ? -1.709 -1.181 -0.203 1.00 91.56 124 LEU A O 1
ATOM 918 N N . THR A 1 125 ? -3.879 -1.701 0.055 1.00 92.94 125 THR A N 1
ATOM 919 C CA . THR A 1 125 ? -4.101 -2.117 -1.341 1.00 92.94 125 THR A CA 1
ATOM 920 C C . THR A 1 125 ? -3.857 -0.963 -2.320 1.00 92.94 125 THR A C 1
ATOM 922 O O . THR A 1 125 ? -3.184 -1.144 -3.333 1.00 92.94 125 THR A O 1
ATOM 925 N N . GLY A 1 126 ? -4.355 0.240 -2.011 1.00 93.81 126 GLY A N 1
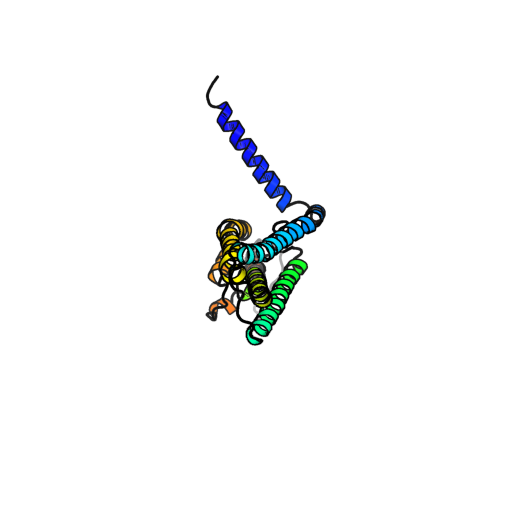ATOM 926 C CA . GLY A 1 126 ? -4.148 1.435 -2.832 1.00 93.81 126 GLY A CA 1
ATOM 927 C C . GLY A 1 126 ? -2.687 1.891 -2.888 1.00 93.81 126 GLY A C 1
ATOM 928 O O . GLY A 1 126 ? -2.183 2.219 -3.964 1.00 93.81 126 GLY A O 1
ATOM 929 N N . VAL A 1 127 ? -1.980 1.852 -1.756 1.00 94.38 127 VAL A N 1
ATOM 930 C CA . VAL A 1 127 ? -0.543 2.162 -1.679 1.00 94.38 127 VAL A CA 1
ATOM 931 C C . VAL A 1 127 ? 0.270 1.147 -2.481 1.00 94.38 127 VAL A C 1
ATOM 933 O O . VAL A 1 127 ? 1.093 1.540 -3.305 1.00 94.38 127 VAL A O 1
ATOM 936 N N . PHE A 1 128 ? -0.004 -0.148 -2.310 1.00 95.50 128 PHE A N 1
ATOM 937 C CA . PHE A 1 128 ? 0.674 -1.209 -3.050 1.00 95.50 128 PHE A CA 1
ATOM 938 C C . PHE A 1 128 ? 0.449 -1.095 -4.562 1.00 95.50 128 PHE A C 1
ATOM 940 O O . PHE A 1 128 ? 1.413 -1.124 -5.324 1.00 95.50 128 PHE A O 1
ATOM 947 N N . ALA A 1 129 ? -0.795 -0.874 -5.003 1.00 96.06 129 ALA A N 1
ATOM 948 C CA . ALA A 1 129 ? -1.102 -0.630 -6.412 1.00 96.06 129 ALA A CA 1
ATOM 949 C C . ALA A 1 129 ? -0.331 0.584 -6.956 1.00 96.06 129 ALA A C 1
ATOM 951 O O . ALA A 1 129 ? 0.248 0.513 -8.039 1.00 96.06 129 ALA A O 1
ATOM 952 N N . SER A 1 130 ? -0.243 1.666 -6.176 1.00 97.56 130 SER A N 1
ATOM 953 C CA . SER A 1 130 ? 0.507 2.863 -6.568 1.00 97.56 130 SER A CA 1
ATOM 954 C C . SER A 1 130 ? 2.008 2.596 -6.698 1.00 97.56 130 SER A C 1
ATOM 956 O O . SER A 1 130 ? 2.632 3.075 -7.644 1.00 97.56 130 SER A O 1
ATOM 958 N N . LEU A 1 131 ? 2.594 1.805 -5.794 1.00 97.56 131 LEU A N 1
ATOM 959 C CA . LEU A 1 131 ? 4.006 1.421 -5.859 1.00 97.56 131 LEU A CA 1
ATOM 960 C C . LEU A 1 131 ? 4.301 0.528 -7.068 1.00 97.56 131 LEU A C 1
ATOM 962 O O . LEU A 1 131 ? 5.242 0.813 -7.805 1.00 97.56 131 LEU A O 1
ATOM 966 N N . VAL A 1 132 ? 3.467 -0.483 -7.334 1.00 97.19 132 VAL A N 1
ATOM 967 C CA . VAL A 1 132 ? 3.602 -1.330 -8.532 1.00 97.19 132 VAL A CA 1
ATOM 968 C C . VAL A 1 132 ? 3.474 -0.488 -9.801 1.00 97.19 132 VAL A C 1
ATOM 970 O O . VAL A 1 132 ? 4.309 -0.593 -10.696 1.00 97.19 132 VAL A O 1
ATOM 973 N N . GLY A 1 133 ? 2.474 0.393 -9.872 1.00 97.31 133 GLY A N 1
ATOM 974 C CA . GLY A 1 133 ? 2.298 1.276 -11.022 1.00 97.31 133 GLY A CA 1
ATOM 975 C C . GLY A 1 133 ? 3.485 2.221 -11.227 1.00 97.31 133 GLY A C 1
ATOM 976 O O . GLY A 1 133 ? 3.964 2.374 -12.348 1.00 97.31 133 GLY A O 1
ATOM 977 N N . THR A 1 134 ? 4.030 2.779 -10.143 1.00 97.88 134 THR A N 1
ATOM 978 C CA . THR A 1 134 ? 5.238 3.619 -10.180 1.00 97.88 134 THR A CA 1
ATOM 979 C C . THR A 1 134 ? 6.445 2.830 -10.682 1.00 97.88 134 THR A C 1
ATOM 981 O O . THR A 1 134 ? 7.186 3.313 -11.532 1.00 97.88 134 THR A O 1
ATOM 984 N N . ALA A 1 135 ? 6.615 1.592 -10.221 1.00 97.00 135 ALA A N 1
ATOM 985 C CA . ALA A 1 135 ? 7.701 0.721 -10.646 1.00 97.00 135 ALA A CA 1
ATOM 986 C C . ALA A 1 135 ? 7.620 0.362 -12.144 1.00 97.00 135 ALA A C 1
ATOM 988 O O . ALA A 1 135 ? 8.650 0.327 -12.818 1.00 97.00 135 ALA A O 1
ATOM 989 N N . LEU A 1 136 ? 6.409 0.180 -12.690 1.00 96.62 136 LEU A N 1
ATOM 990 C CA . LEU A 1 136 ? 6.188 -0.002 -14.131 1.00 96.62 136 LEU A CA 1
ATOM 991 C C . LEU A 1 136 ? 6.525 1.262 -14.934 1.00 96.62 136 LEU A C 1
ATOM 993 O O . LEU A 1 136 ? 7.199 1.169 -15.959 1.00 96.62 136 LEU A O 1
ATOM 997 N N . LEU A 1 137 ? 6.104 2.440 -14.461 1.00 96.75 137 LEU A N 1
ATOM 998 C CA . LEU A 1 137 ? 6.399 3.723 -15.113 1.00 96.75 137 LEU A CA 1
ATOM 999 C C . LEU A 1 137 ? 7.898 4.042 -15.110 1.00 96.75 137 LEU A C 1
ATOM 1001 O O . LEU A 1 137 ? 8.427 4.525 -16.108 1.00 96.75 137 LEU A O 1
ATOM 1005 N N . LEU A 1 138 ? 8.586 3.721 -14.013 1.00 96.50 138 LEU A N 1
ATOM 1006 C CA . LEU A 1 138 ? 10.040 3.841 -13.880 1.00 96.50 138 LEU A CA 1
ATOM 1007 C C . LEU A 1 138 ? 10.803 2.673 -14.518 1.00 96.50 138 LEU A C 1
ATOM 1009 O O . LEU A 1 138 ? 12.029 2.711 -14.582 1.00 96.50 138 LEU A O 1
ATOM 1013 N N . ARG A 1 139 ? 10.088 1.644 -14.994 1.00 96.69 139 ARG A N 1
ATOM 1014 C CA . ARG A 1 139 ? 10.631 0.444 -15.646 1.00 96.69 139 ARG A CA 1
ATOM 1015 C C . ARG A 1 139 ? 11.685 -0.281 -14.806 1.00 96.69 139 ARG A C 1
ATOM 1017 O O . ARG A 1 139 ? 12.639 -0.827 -15.358 1.00 96.69 139 ARG A O 1
ATOM 1024 N N . SER A 1 140 ? 11.483 -0.295 -13.489 1.00 97.12 140 SER A N 1
ATOM 1025 C CA . SER A 1 140 ? 12.421 -0.818 -12.493 1.00 97.12 140 SER A CA 1
ATOM 1026 C C . SER A 1 140 ? 12.048 -2.243 -12.057 1.00 97.12 140 SER A C 1
ATOM 1028 O O . SER A 1 140 ? 11.065 -2.413 -11.325 1.00 97.12 140 SER A O 1
ATOM 1030 N N . PRO A 1 141 ? 12.804 -3.287 -12.461 1.00 96.38 141 PRO A N 1
ATOM 1031 C CA . PRO A 1 141 ? 12.531 -4.656 -12.030 1.00 96.38 141 PRO A CA 1
ATOM 1032 C C . PRO A 1 141 ? 12.725 -4.848 -10.526 1.00 96.38 141 PRO A C 1
ATOM 1034 O O . PRO A 1 141 ? 11.874 -5.469 -9.891 1.00 96.38 141 PRO A O 1
ATOM 1037 N N . SER A 1 142 ? 13.785 -4.284 -9.928 1.00 97.19 142 SER A N 1
ATOM 1038 C CA . SER A 1 142 ? 14.012 -4.411 -8.480 1.00 97.19 142 SER A CA 1
ATOM 1039 C C . SER A 1 142 ? 12.890 -3.773 -7.675 1.00 97.19 142 SER A C 1
ATOM 1041 O O . SER A 1 142 ? 12.510 -4.280 -6.620 1.00 97.19 142 SER A O 1
ATOM 1043 N N . MET A 1 143 ? 12.317 -2.672 -8.163 1.00 97.25 143 MET A N 1
ATOM 1044 C CA . MET A 1 143 ? 11.208 -2.039 -7.466 1.00 97.25 143 MET A CA 1
ATOM 1045 C C . MET A 1 143 ? 9.940 -2.909 -7.507 1.00 97.25 143 MET A C 1
ATOM 1047 O O . MET A 1 143 ? 9.287 -3.048 -6.471 1.00 97.25 143 MET A O 1
ATOM 1051 N N . VAL A 1 144 ? 9.620 -3.541 -8.647 1.00 95.69 144 VAL A N 1
ATOM 1052 C CA . VAL A 1 144 ? 8.465 -4.458 -8.778 1.00 95.69 144 VAL A CA 1
ATOM 1053 C C . VAL A 1 144 ? 8.666 -5.756 -7.991 1.00 95.69 144 VAL A C 1
ATOM 1055 O O . VAL A 1 144 ? 7.732 -6.218 -7.341 1.00 95.69 144 VAL A O 1
ATOM 1058 N N . LEU A 1 145 ? 9.853 -6.364 -8.069 1.00 96.69 145 LEU A N 1
ATOM 1059 C CA . LEU A 1 145 ? 10.084 -7.742 -7.618 1.00 96.69 145 LEU A CA 1
ATOM 1060 C C . LEU A 1 145 ? 10.658 -7.852 -6.203 1.00 96.69 145 LEU A C 1
ATOM 1062 O O . LEU A 1 145 ? 10.479 -8.885 -5.564 1.00 96.69 145 LEU A O 1
ATOM 1066 N N . LEU A 1 146 ? 11.329 -6.811 -5.705 1.00 97.38 146 LEU A N 1
ATOM 1067 C CA . LEU A 1 146 ? 11.987 -6.831 -4.397 1.00 97.38 146 LEU A CA 1
ATOM 1068 C C . LEU A 1 146 ? 11.398 -5.787 -3.451 1.00 97.38 146 LEU A C 1
ATOM 1070 O O . LEU A 1 146 ? 10.812 -6.140 -2.430 1.00 97.38 146 LEU A O 1
ATOM 1074 N N . TRP A 1 147 ? 11.521 -4.502 -3.785 1.00 97.88 147 TRP A N 1
ATOM 1075 C CA . TRP A 1 147 ? 11.221 -3.430 -2.832 1.00 97.88 147 TRP A CA 1
ATOM 1076 C C . TRP A 1 147 ? 9.729 -3.292 -2.530 1.00 97.88 147 TRP A C 1
ATOM 1078 O O . TRP A 1 147 ? 9.349 -3.164 -1.368 1.00 97.88 147 TRP A O 1
ATOM 1088 N N . THR A 1 148 ? 8.869 -3.361 -3.549 1.00 96.94 148 THR A N 1
ATOM 1089 C CA . THR A 1 148 ? 7.414 -3.258 -3.359 1.00 96.94 148 THR A CA 1
ATOM 1090 C C . THR A 1 148 ? 6.842 -4.472 -2.605 1.00 96.94 148 THR A C 1
ATOM 1092 O O . THR A 1 148 ? 6.096 -4.261 -1.645 1.00 96.94 148 THR A O 1
ATOM 1095 N N . PRO A 1 149 ? 7.209 -5.733 -2.930 1.00 97.19 149 PRO A N 1
ATOM 1096 C CA . PRO A 1 149 ? 6.808 -6.900 -2.142 1.00 97.19 149 PRO A CA 1
ATOM 1097 C C . PRO A 1 149 ? 7.360 -6.895 -0.714 1.00 97.19 149 PRO A C 1
ATOM 1099 O O . PRO A 1 149 ? 6.622 -7.227 0.210 1.00 97.19 149 PRO A O 1
ATOM 1102 N N . ALA A 1 150 ? 8.616 -6.479 -0.506 1.00 97.12 150 ALA A N 1
ATOM 1103 C CA . ALA A 1 150 ? 9.197 -6.366 0.832 1.00 97.12 150 ALA A CA 1
ATOM 1104 C C . ALA A 1 150 ? 8.452 -5.329 1.683 1.00 97.12 150 ALA A C 1
ATOM 1106 O O . ALA A 1 150 ? 8.107 -5.602 2.830 1.00 97.12 150 ALA A O 1
ATOM 1107 N N . TYR A 1 151 ? 8.136 -4.167 1.107 1.00 95.62 151 TYR A N 1
ATOM 1108 C CA . TYR A 1 151 ? 7.345 -3.136 1.775 1.00 95.62 151 TYR A CA 1
ATOM 1109 C C . TYR A 1 151 ? 5.940 -3.630 2.137 1.00 95.62 151 TYR A C 1
ATOM 1111 O O . TYR A 1 151 ? 5.494 -3.459 3.272 1.00 95.62 151 TYR A O 1
ATOM 1119 N N . LEU A 1 152 ? 5.260 -4.305 1.199 1.00 94.94 152 LEU A N 1
ATOM 1120 C CA . LEU A 1 152 ? 3.962 -4.922 1.467 1.00 94.94 152 LEU A CA 1
ATOM 1121 C C . LEU A 1 152 ? 4.060 -5.942 2.603 1.00 94.94 152 LEU A C 1
ATOM 1123 O O . LEU A 1 152 ? 3.229 -5.913 3.504 1.00 94.94 152 LEU A O 1
ATOM 1127 N N . LEU A 1 153 ? 5.065 -6.819 2.577 1.00 95.50 153 LEU A N 1
ATOM 1128 C CA . LEU A 1 153 ? 5.266 -7.833 3.607 1.00 95.50 153 LEU A CA 1
ATOM 1129 C C . LEU A 1 153 ? 5.449 -7.193 4.985 1.00 95.50 153 LEU A C 1
ATOM 1131 O O . LEU A 1 153 ? 4.777 -7.602 5.926 1.00 95.50 153 LEU A O 1
ATOM 1135 N N . LEU A 1 154 ? 6.298 -6.170 5.105 1.00 94.44 154 LEU A N 1
ATOM 1136 C CA . LEU A 1 154 ? 6.516 -5.469 6.372 1.00 94.44 154 LEU A CA 1
ATOM 1137 C C . LEU A 1 154 ? 5.215 -4.878 6.927 1.00 94.44 154 LEU A C 1
ATOM 1139 O O . LEU A 1 154 ? 4.908 -5.088 8.099 1.00 94.44 154 LEU A O 1
ATOM 1143 N N . HIS A 1 155 ? 4.408 -4.224 6.089 1.00 91.12 155 HIS A N 1
ATOM 1144 C CA . HIS A 1 155 ? 3.118 -3.689 6.528 1.00 91.12 155 HIS A CA 1
ATOM 1145 C C . HIS A 1 155 ? 2.063 -4.766 6.792 1.00 91.12 155 HIS A C 1
ATOM 1147 O O . HIS A 1 155 ? 1.230 -4.593 7.673 1.00 91.12 155 HIS A O 1
ATOM 1153 N N . VAL A 1 156 ? 2.092 -5.902 6.090 1.00 91.81 156 VAL A N 1
ATOM 1154 C CA . VAL A 1 156 ? 1.236 -7.056 6.412 1.00 91.81 156 VAL A CA 1
ATOM 1155 C C . VAL A 1 156 ? 1.595 -7.617 7.789 1.00 91.81 156 VAL A C 1
ATOM 1157 O O . VAL A 1 156 ? 0.694 -7.953 8.556 1.00 91.81 156 VAL A O 1
ATOM 1160 N N . LEU A 1 157 ? 2.887 -7.715 8.113 1.00 92.06 157 LEU A N 1
ATOM 1161 C CA . LEU A 1 157 ? 3.360 -8.185 9.416 1.00 92.06 157 LEU A CA 1
ATOM 1162 C C . LEU A 1 157 ? 2.988 -7.205 10.533 1.00 92.06 157 LEU A C 1
ATOM 1164 O O . LEU A 1 157 ? 2.435 -7.626 11.546 1.00 92.06 157 LEU A O 1
ATOM 1168 N N . GLU A 1 158 ? 3.218 -5.908 10.326 1.00 88.44 158 GLU A N 1
ATOM 1169 C CA . GLU A 1 158 ? 2.791 -4.842 11.241 1.00 88.44 158 GLU A CA 1
ATOM 1170 C C . GLU A 1 158 ? 1.280 -4.902 11.489 1.00 88.44 158 GLU A C 1
ATOM 1172 O O . GLU A 1 158 ? 0.826 -4.965 12.631 1.00 88.44 158 GLU A O 1
ATOM 1177 N N . LEU A 1 159 ? 0.493 -4.996 10.420 1.00 88.75 159 LEU A N 1
ATOM 1178 C CA . LEU A 1 159 ? -0.950 -5.145 10.501 1.00 88.75 159 LEU A CA 1
ATOM 1179 C C . LEU A 1 159 ? -1.333 -6.383 11.326 1.00 88.75 159 LEU A C 1
ATOM 1181 O O . LEU A 1 159 ? -2.147 -6.292 12.240 1.00 88.75 159 LEU A O 1
ATOM 1185 N N . LYS A 1 160 ? -0.745 -7.545 11.026 1.00 89.25 160 LYS A N 1
ATOM 1186 C CA . LYS A 1 160 ? -1.080 -8.821 11.672 1.00 89.25 160 LYS A CA 1
ATOM 1187 C C . LYS A 1 160 ? -0.704 -8.890 13.143 1.00 89.25 160 LYS A C 1
ATOM 1189 O O . LYS A 1 160 ? -1.444 -9.491 13.919 1.00 89.25 160 LYS A O 1
ATOM 1194 N N . TRP A 1 161 ? 0.442 -8.339 13.516 1.00 88.56 161 TRP A N 1
ATOM 1195 C CA . TRP A 1 161 ? 1.001 -8.514 14.856 1.00 88.56 161 TRP A CA 1
ATOM 1196 C C . TRP A 1 161 ? 0.812 -7.306 15.762 1.00 88.56 161 TRP A C 1
ATOM 1198 O O . TRP A 1 161 ? 0.890 -7.454 16.978 1.00 88.56 161 TRP A O 1
ATOM 1208 N N . VAL A 1 162 ? 0.532 -6.135 15.196 1.00 86.62 162 VAL A N 1
ATOM 1209 C CA . VAL A 1 162 ? 0.365 -4.895 15.955 1.00 86.62 162 VAL A CA 1
ATOM 1210 C C . VAL A 1 162 ? -1.058 -4.372 15.809 1.00 86.62 162 VAL A C 1
ATOM 1212 O O . VAL A 1 162 ? -1.757 -4.216 16.811 1.00 86.62 162 VAL A O 1
ATOM 1215 N N . GLU A 1 163 ? -1.528 -4.145 14.582 1.00 86.62 163 GLU A N 1
ATOM 1216 C CA . GLU A 1 163 ? -2.820 -3.480 14.382 1.00 86.62 163 GLU A CA 1
ATOM 1217 C C . GLU A 1 163 ? -4.030 -4.377 14.680 1.00 86.62 163 GLU A C 1
ATOM 1219 O O . GLU A 1 163 ? -4.920 -3.954 15.416 1.00 86.62 163 GLU A O 1
ATOM 1224 N N . GLU A 1 164 ? -4.100 -5.604 14.142 1.00 89.00 164 GLU A N 1
ATOM 1225 C CA . GLU A 1 164 ? -5.245 -6.504 14.369 1.00 89.00 164 GLU A CA 1
ATOM 1226 C C . GLU A 1 164 ? -5.438 -6.821 15.867 1.00 89.00 164 GLU A C 1
ATOM 1228 O O . GLU A 1 164 ? -6.577 -6.714 16.335 1.00 89.00 164 GLU A O 1
ATOM 1233 N N . PRO A 1 165 ? -4.387 -7.148 16.652 1.00 89.25 165 PRO A N 1
ATOM 1234 C CA . PRO A 1 165 ? -4.529 -7.366 18.091 1.00 89.25 165 PRO A CA 1
ATOM 1235 C C . PRO A 1 165 ? -4.986 -6.113 18.842 1.00 89.25 165 PRO A C 1
ATOM 1237 O O . PRO A 1 165 ? -5.821 -6.207 19.742 1.00 89.25 165 PRO A O 1
ATOM 1240 N N . GLU A 1 166 ? -4.500 -4.928 18.463 1.00 85.75 166 GLU A N 1
ATOM 1241 C CA . GLU A 1 166 ? -4.926 -3.674 19.090 1.00 85.75 166 GLU A CA 1
ATOM 1242 C C . GLU A 1 166 ? -6.384 -3.332 18.749 1.00 85.75 166 GLU A C 1
ATOM 1244 O O . GLU A 1 166 ? -7.147 -2.896 19.615 1.00 85.75 166 GLU A O 1
ATOM 1249 N N . LEU A 1 167 ? -6.814 -3.572 17.507 1.00 85.81 167 LEU A N 1
ATOM 1250 C CA . LEU A 1 167 ? -8.211 -3.428 17.097 1.00 85.81 167 LEU A CA 1
ATOM 1251 C C . LEU A 1 167 ? -9.115 -4.417 17.839 1.00 85.81 167 LEU A C 1
ATOM 1253 O O . LEU A 1 167 ? -10.201 -4.037 18.284 1.00 85.81 167 LEU A O 1
ATOM 1257 N N . GLU A 1 168 ? -8.661 -5.654 18.035 1.00 87.50 168 GLU A N 1
ATOM 1258 C CA . GLU A 1 168 ? -9.378 -6.652 18.824 1.00 87.50 168 GLU A CA 1
ATOM 1259 C C . GLU A 1 168 ? -9.460 -6.257 20.306 1.00 87.50 168 GLU A C 1
ATOM 1261 O O . GLU A 1 168 ? -10.531 -6.362 20.904 1.00 87.50 168 GLU A O 1
ATOM 1266 N N . ARG A 1 169 ? -8.387 -5.711 20.891 1.00 85.75 169 ARG A N 1
ATOM 12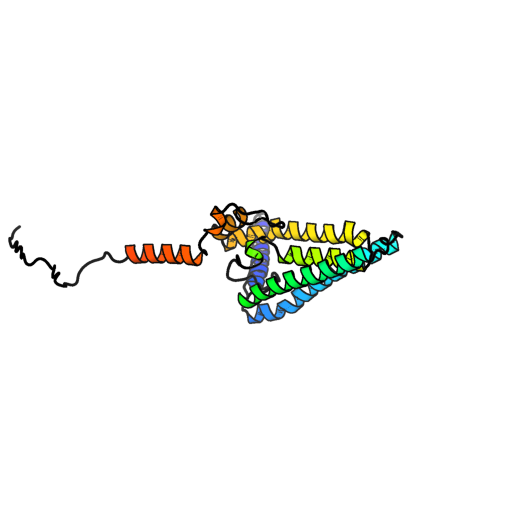67 C CA . ARG A 1 169 ? -8.381 -5.191 22.269 1.00 85.75 169 ARG A CA 1
ATOM 1268 C C . ARG A 1 169 ? -9.346 -4.018 22.451 1.00 85.75 169 ARG A C 1
ATOM 1270 O O . ARG A 1 169 ? -10.008 -3.923 23.482 1.00 85.75 169 ARG A O 1
ATOM 1277 N N . ARG A 1 170 ? -9.441 -3.128 21.457 1.00 82.69 170 ARG A N 1
ATOM 1278 C CA . ARG A 1 170 ? -10.269 -1.910 21.517 1.00 82.69 170 ARG A CA 1
ATOM 1279 C C . ARG A 1 170 ? -11.748 -2.151 21.223 1.00 82.69 170 ARG A C 1
ATOM 1281 O O . ARG A 1 170 ? -12.594 -1.544 21.871 1.00 82.69 170 ARG A O 1
ATOM 1288 N N . PHE A 1 171 ? -12.066 -2.997 20.244 1.00 83.12 171 PHE A N 1
ATOM 1289 C CA . PHE A 1 171 ? -13.437 -3.192 19.750 1.00 83.12 171 PHE A CA 1
ATOM 1290 C C . PHE A 1 171 ? -14.018 -4.582 20.060 1.00 83.12 171 PHE A C 1
ATOM 1292 O O . PHE A 1 171 ? -15.214 -4.812 19.861 1.00 83.12 171 PHE A O 1
ATOM 1299 N N . GLY A 1 172 ? -13.205 -5.518 20.555 1.00 87.94 172 GLY A N 1
ATOM 1300 C CA . GLY A 1 172 ? -13.638 -6.830 21.029 1.00 87.94 172 GLY A CA 1
ATOM 1301 C C . GLY A 1 172 ? -14.412 -7.634 19.984 1.00 87.94 172 GLY A C 1
ATOM 1302 O O . GLY A 1 172 ? -13.965 -7.837 18.854 1.00 87.94 172 GLY A O 1
ATOM 1303 N N . VAL A 1 173 ? -15.608 -8.089 20.371 1.00 86.25 173 VAL A N 1
ATOM 1304 C CA . VAL A 1 173 ? -16.487 -8.940 19.546 1.00 86.25 173 VAL A CA 1
ATOM 1305 C C . VAL A 1 173 ? -16.837 -8.285 18.208 1.00 86.25 173 VAL A C 1
ATOM 1307 O O . VAL A 1 173 ? -16.912 -8.980 17.198 1.00 86.25 173 VAL A O 1
ATOM 1310 N N . ALA A 1 174 ? -17.001 -6.959 18.172 1.00 82.38 174 ALA A N 1
ATOM 1311 C CA . ALA A 1 174 ? -17.347 -6.249 16.943 1.00 82.38 174 ALA A CA 1
ATOM 1312 C C . ALA A 1 174 ? -16.247 -6.373 15.877 1.00 82.38 174 ALA A C 1
ATOM 1314 O O . ALA A 1 174 ? -16.552 -6.544 14.698 1.00 82.38 174 ALA A O 1
ATOM 1315 N N . TYR A 1 175 ? -14.974 -6.332 16.287 1.00 86.81 175 TYR A N 1
ATOM 1316 C CA . TYR A 1 175 ? -13.860 -6.504 15.357 1.00 86.81 175 TYR A CA 1
ATOM 1317 C C . TYR A 1 175 ? -13.692 -7.954 14.914 1.00 86.81 175 TYR A C 1
ATOM 1319 O O . TYR A 1 175 ? -13.445 -8.184 13.736 1.00 86.81 175 TYR A O 1
ATOM 1327 N N . ARG A 1 176 ? -13.890 -8.932 15.809 1.00 88.06 176 ARG A N 1
ATOM 1328 C CA . ARG A 1 176 ? -13.874 -10.356 15.427 1.00 88.06 176 ARG A CA 1
ATOM 1329 C C . ARG A 1 176 ? -14.925 -10.669 14.363 1.00 88.06 176 ARG A C 1
ATOM 1331 O O . ARG A 1 176 ? -14.579 -11.188 13.310 1.00 88.06 176 ARG A O 1
ATOM 1338 N N . ALA A 1 177 ? -16.171 -10.244 14.581 1.00 87.06 177 ALA A N 1
ATOM 1339 C CA . ALA A 1 177 ? -17.246 -10.435 13.609 1.00 87.06 177 ALA A CA 1
ATOM 1340 C C . ALA A 1 177 ? -16.926 -9.785 12.250 1.00 87.06 177 ALA A C 1
ATOM 1342 O O . ALA A 1 177 ? -17.169 -10.374 11.200 1.00 87.06 177 ALA A O 1
ATOM 1343 N N . TYR A 1 178 ? -16.336 -8.587 12.262 1.00 85.50 178 TYR A N 1
ATOM 1344 C CA . TYR A 1 178 ? -15.873 -7.918 11.046 1.00 85.50 178 TYR A CA 1
ATOM 1345 C C . TYR A 1 178 ? -14.712 -8.663 10.364 1.00 85.50 178 TYR A C 1
ATOM 1347 O O . TYR A 1 178 ? -14.715 -8.824 9.144 1.00 85.50 178 TYR A O 1
ATOM 1355 N N . ARG A 1 179 ? -13.735 -9.149 11.140 1.00 88.06 179 ARG A N 1
ATOM 1356 C CA . ARG A 1 179 ? -12.580 -9.918 10.658 1.00 88.06 179 ARG A CA 1
ATOM 1357 C C . ARG A 1 179 ? -12.993 -11.191 9.935 1.00 88.06 179 ARG A C 1
ATOM 1359 O O . ARG A 1 179 ? -12.419 -11.490 8.890 1.00 88.06 179 ARG A O 1
ATOM 1366 N N . ASP A 1 180 ? -13.969 -11.897 10.488 1.00 87.75 180 ASP A N 1
ATOM 1367 C CA . ASP A 1 180 ? -14.451 -13.166 9.948 1.00 87.75 180 ASP A CA 1
ATOM 1368 C C . ASP A 1 180 ? -15.318 -12.951 8.695 1.00 87.75 180 ASP A C 1
ATOM 1370 O O . ASP A 1 180 ? -15.355 -13.791 7.800 1.00 87.75 180 ASP A O 1
ATOM 1374 N N . ALA A 1 181 ? -15.984 -11.796 8.601 1.00 84.38 181 ALA A N 1
ATOM 1375 C CA . ALA A 1 181 ? -16.875 -11.457 7.498 1.00 84.38 181 ALA A CA 1
ATOM 1376 C C . ALA A 1 181 ? -16.180 -10.795 6.293 1.00 84.38 181 ALA A C 1
ATOM 1378 O O . ALA A 1 181 ? -16.708 -10.851 5.178 1.00 84.38 181 ALA A O 1
ATOM 1379 N N . VAL A 1 182 ? -15.039 -10.128 6.499 1.00 85.38 182 VAL A N 1
ATOM 1380 C CA . VAL A 1 182 ? -14.379 -9.310 5.471 1.00 85.38 182 VAL A CA 1
ATOM 1381 C C . VAL A 1 182 ? -12.960 -9.826 5.200 1.00 85.38 182 VAL A C 1
ATOM 1383 O O . VAL A 1 182 ? -12.147 -9.912 6.123 1.00 85.38 182 VAL A O 1
ATOM 1386 N N . PRO A 1 183 ? -12.602 -10.155 3.945 1.00 87.50 183 PRO A N 1
ATOM 1387 C CA . PRO A 1 183 ? -11.262 -10.625 3.608 1.00 87.50 183 PRO A CA 1
ATOM 1388 C C . PRO A 1 183 ? -10.212 -9.518 3.764 1.00 87.50 183 PRO A C 1
ATOM 1390 O O . PRO A 1 183 ? -10.515 -8.327 3.823 1.00 87.50 183 PRO A O 1
ATOM 1393 N N . MET A 1 184 ? -8.939 -9.905 3.839 1.00 85.62 184 MET A N 1
ATOM 1394 C CA . MET A 1 184 ? -7.861 -8.955 4.120 1.00 85.62 184 MET A CA 1
ATOM 1395 C C . MET A 1 184 ? -7.546 -8.018 2.939 1.00 85.62 184 MET A C 1
ATOM 1397 O O . MET A 1 184 ? -7.460 -6.808 3.154 1.00 85.62 184 MET A O 1
ATOM 1401 N N . PHE A 1 185 ? -7.401 -8.570 1.724 1.00 78.69 185 PHE A N 1
ATOM 1402 C CA . PHE A 1 185 ? -6.881 -7.844 0.549 1.00 78.69 185 PHE A CA 1
ATOM 1403 C C . PHE A 1 185 ? -7.708 -7.984 -0.727 1.00 78.69 185 PHE A C 1
ATOM 1405 O O . PHE A 1 185 ? -7.844 -7.010 -1.459 1.00 78.69 185 PHE A O 1
ATOM 1412 N N . LEU A 1 186 ? -8.250 -9.170 -1.013 1.00 76.81 186 LEU A N 1
ATOM 1413 C CA . LEU A 1 186 ? -9.010 -9.407 -2.238 1.00 76.81 186 LEU A CA 1
ATOM 1414 C C . LEU A 1 186 ? -10.504 -9.488 -1.925 1.00 76.81 186 LEU A C 1
ATOM 1416 O O . LEU A 1 186 ? -10.882 -10.246 -1.027 1.00 76.81 186 LEU A O 1
ATOM 1420 N N . PRO A 1 187 ? -11.357 -8.732 -2.639 1.00 69.06 187 PRO A N 1
ATOM 1421 C CA . PRO A 1 187 ? -12.795 -8.813 -2.462 1.00 69.06 187 PRO A CA 1
ATOM 1422 C C . PRO A 1 187 ? -13.276 -10.169 -2.981 1.00 69.06 187 PRO A C 1
ATOM 1424 O O . PRO A 1 187 ? -13.297 -10.418 -4.184 1.00 69.06 187 PRO A O 1
ATOM 1427 N N . LEU A 1 188 ? -13.654 -11.057 -2.068 1.00 68.44 188 LEU A N 1
ATOM 1428 C CA . LEU A 1 188 ? -14.307 -12.313 -2.419 1.00 68.44 188 LEU A CA 1
ATOM 1429 C C . LEU A 1 188 ? -15.828 -12.093 -2.508 1.00 68.44 188 LEU A C 1
ATOM 1431 O O . LEU A 1 188 ? -16.367 -11.278 -1.745 1.00 68.44 188 LEU A O 1
ATOM 1435 N N . PRO A 1 189 ? -16.540 -12.794 -3.414 1.00 55.94 189 PRO A N 1
ATOM 1436 C CA . PRO A 1 189 ? -17.999 -12.788 -3.441 1.00 55.94 189 PRO A CA 1
ATOM 1437 C C . PRO A 1 189 ? -18.534 -13.161 -2.055 1.00 55.94 189 PRO A C 1
ATOM 1439 O O . PRO A 1 189 ? -18.160 -14.191 -1.494 1.00 55.94 189 PRO A O 1
ATOM 1442 N N . ARG A 1 190 ? -19.371 -12.303 -1.464 1.00 56.38 190 ARG A N 1
ATOM 1443 C CA . ARG A 1 190 ? -19.906 -12.563 -0.122 1.00 56.38 190 ARG A CA 1
ATOM 1444 C C . ARG A 1 190 ? -21.022 -13.609 -0.182 1.00 56.38 190 ARG A C 1
ATOM 1446 O O . ARG A 1 190 ? -21.910 -13.463 -1.021 1.00 56.38 190 ARG A O 1
ATOM 1453 N N . PRO A 1 191 ? -21.094 -14.540 0.782 1.00 47.28 191 PRO A N 1
ATOM 1454 C CA . PRO A 1 191 ? -22.353 -15.189 1.126 1.00 47.28 191 PRO A CA 1
ATOM 1455 C C . PRO A 1 191 ? -23.357 -14.125 1.609 1.00 47.28 191 PRO A C 1
ATOM 1457 O O . PRO A 1 191 ? -23.008 -13.247 2.406 1.00 47.28 191 PRO A O 1
ATOM 1460 N N . GLU A 1 192 ? -24.611 -14.186 1.155 1.00 49.12 192 GLU A N 1
ATOM 1461 C CA . GLU A 1 192 ? -25.668 -13.191 1.435 1.00 49.12 192 GLU A CA 1
ATOM 1462 C C . GLU A 1 192 ? -25.922 -12.905 2.927 1.00 49.12 192 GLU A C 1
ATOM 1464 O O . GLU A 1 192 ? -26.432 -11.837 3.273 1.00 49.12 192 GLU A O 1
ATOM 1469 N N . ALA A 1 193 ? -25.495 -13.798 3.822 1.00 44.38 193 ALA A N 1
ATOM 1470 C CA . ALA A 1 193 ? -25.585 -13.644 5.273 1.00 44.38 193 ALA A CA 1
ATOM 1471 C C . ALA A 1 193 ? -24.846 -12.400 5.815 1.00 44.38 193 ALA A C 1
ATOM 1473 O O . ALA A 1 193 ? -25.345 -11.737 6.723 1.00 44.38 193 ALA A O 1
ATOM 1474 N N . VAL A 1 194 ? -23.707 -12.014 5.224 1.00 48.59 194 VAL A N 1
ATOM 1475 C CA . VAL A 1 194 ? -22.919 -10.842 5.669 1.00 48.59 194 VAL A CA 1
ATOM 1476 C C . VAL A 1 194 ? -23.571 -9.520 5.245 1.00 48.59 194 VAL A C 1
ATOM 1478 O O . VAL A 1 194 ? -23.421 -8.500 5.914 1.00 48.59 194 VAL A O 1
ATOM 1481 N N . ARG A 1 195 ? -24.372 -9.533 4.171 1.00 52.34 195 ARG A N 1
ATOM 1482 C CA . ARG A 1 195 ? -25.124 -8.360 3.686 1.00 52.34 195 ARG A CA 1
ATOM 1483 C C . ARG A 1 195 ? -26.197 -7.895 4.680 1.00 52.34 195 ARG A C 1
ATOM 1485 O O . ARG A 1 195 ? -26.660 -6.763 4.578 1.00 52.34 195 ARG A O 1
ATOM 1492 N N . ARG A 1 196 ? -26.591 -8.769 5.615 1.00 45.84 196 ARG A N 1
ATOM 1493 C CA . ARG A 1 196 ? -27.646 -8.538 6.611 1.00 45.84 196 ARG A CA 1
ATOM 1494 C C . ARG A 1 196 ? -27.137 -8.136 7.991 1.00 45.84 196 ARG A C 1
ATOM 1496 O O . ARG A 1 196 ? -27.982 -7.878 8.841 1.00 45.84 196 ARG A O 1
ATOM 1503 N N . ILE A 1 197 ? -25.822 -8.086 8.240 1.00 47.44 197 ILE A N 1
ATOM 1504 C CA . ILE A 1 197 ? -25.302 -7.666 9.551 1.00 47.44 197 ILE A CA 1
ATOM 1505 C C . ILE A 1 197 ? -25.718 -6.201 9.754 1.00 47.44 197 ILE A C 1
ATOM 1507 O O . ILE A 1 197 ? -25.209 -5.326 9.046 1.00 47.44 197 ILE A O 1
ATOM 1511 N N . PRO A 1 198 ? -26.661 -5.903 10.669 1.00 41.22 198 PRO A N 1
ATOM 1512 C CA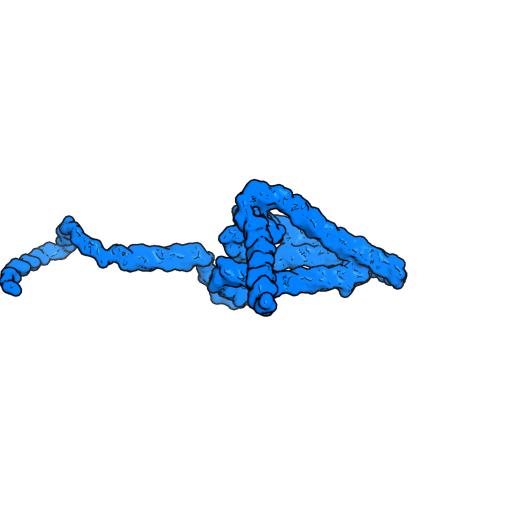 . PRO A 1 198 ? -27.039 -4.529 10.941 1.00 41.22 198 PRO A CA 1
ATOM 1513 C C . PRO A 1 198 ? -25.793 -3.808 11.464 1.00 41.22 198 PRO A C 1
ATOM 1515 O O . PRO A 1 198 ? -25.008 -4.432 12.186 1.00 41.22 198 PRO A O 1
ATOM 1518 N N . PRO A 1 199 ? -25.586 -2.514 11.152 1.00 51.78 199 PRO A N 1
ATOM 1519 C CA . PRO A 1 199 ? -24.493 -1.764 11.762 1.00 51.78 199 PRO A CA 1
ATOM 1520 C C . PRO A 1 199 ? -24.541 -1.981 13.277 1.00 51.78 199 PRO A C 1
ATOM 1522 O O . PRO A 1 199 ? -25.627 -2.043 13.848 1.00 51.78 199 PRO A O 1
ATOM 1525 N N . VAL A 1 200 ? -23.395 -2.118 13.946 1.00 50.69 200 VAL A N 1
ATOM 1526 C CA . VAL A 1 200 ? -23.343 -2.388 15.399 1.00 50.69 200 VAL A CA 1
ATOM 1527 C C . VAL A 1 200 ? -24.204 -1.387 16.186 1.00 50.69 200 VAL A C 1
ATOM 1529 O O . VAL A 1 200 ? -24.825 -1.760 17.172 1.00 50.69 200 VAL A O 1
ATOM 1532 N N . CYS A 1 201 ? -24.365 -0.157 15.688 1.00 39.28 201 CYS A N 1
ATOM 1533 C CA . CYS A 1 201 ? -25.319 0.831 16.198 1.00 39.28 201 CYS A CA 1
ATOM 1534 C C . CYS A 1 201 ? -26.784 0.354 16.197 1.00 39.28 201 CYS A C 1
ATOM 1536 O O . CYS A 1 201 ? -27.497 0.637 17.147 1.00 39.28 201 CYS A O 1
ATOM 1538 N N . ALA A 1 202 ? -27.240 -0.379 15.181 1.00 45.75 202 ALA A N 1
ATOM 1539 C CA . ALA A 1 202 ? -28.573 -0.980 15.116 1.00 45.75 202 ALA A CA 1
ATOM 1540 C C . ALA A 1 202 ? -28.723 -2.179 16.067 1.00 45.75 202 ALA A C 1
ATOM 1542 O O . ALA A 1 202 ? -29.786 -2.349 16.653 1.00 45.75 202 ALA A O 1
ATOM 1543 N N . LEU A 1 203 ? -27.661 -2.959 16.293 1.00 49.41 203 LEU A N 1
ATOM 1544 C CA . LEU A 1 203 ? -27.639 -4.031 17.300 1.00 49.41 203 LEU A CA 1
ATOM 1545 C C . LEU A 1 203 ? -27.635 -3.472 18.732 1.00 49.41 203 LEU A C 1
ATOM 1547 O O . LEU A 1 203 ? -28.383 -3.945 19.581 1.00 49.41 203 LEU A O 1
ATOM 1551 N N . VAL A 1 204 ? -26.859 -2.415 18.985 1.00 49.94 204 VAL A N 1
ATOM 1552 C CA . VAL A 1 204 ? -26.833 -1.691 20.265 1.00 49.94 204 VAL A CA 1
ATOM 1553 C C . VAL A 1 204 ? -28.135 -0.920 20.485 1.00 49.94 204 VAL A C 1
ATOM 1555 O O . VAL A 1 204 ? -28.634 -0.907 21.605 1.00 49.94 204 VAL A O 1
ATOM 1558 N N . ALA A 1 205 ? -28.737 -0.333 19.448 1.00 44.66 205 ALA A N 1
ATOM 1559 C CA . ALA A 1 205 ? -30.051 0.306 19.532 1.00 44.66 205 ALA A CA 1
ATOM 1560 C C . ALA A 1 205 ? -31.167 -0.719 19.766 1.00 44.66 205 ALA A C 1
ATOM 1562 O O . ALA A 1 205 ? -32.039 -0.476 20.595 1.00 44.66 205 ALA A O 1
ATOM 1563 N N . ALA A 1 206 ? -31.114 -1.887 19.120 1.00 50.78 206 ALA A N 1
ATOM 1564 C CA . ALA A 1 206 ? -32.038 -2.989 19.374 1.00 50.78 206 ALA A CA 1
ATOM 1565 C C . ALA A 1 206 ? -31.883 -3.536 20.801 1.00 50.78 206 ALA A C 1
ATOM 1567 O O . ALA A 1 206 ? -32.878 -3.709 21.500 1.00 50.78 206 ALA A O 1
ATOM 1568 N N . ALA A 1 207 ? -30.648 -3.723 21.277 1.00 52.28 207 ALA A N 1
ATOM 1569 C CA . ALA A 1 207 ? -30.369 -4.156 22.643 1.00 52.28 207 ALA A CA 1
ATOM 1570 C C . ALA A 1 207 ? -30.782 -3.097 23.681 1.00 52.28 207 ALA A C 1
ATOM 1572 O O . ALA A 1 207 ? -31.393 -3.434 24.689 1.00 52.28 207 ALA A O 1
ATOM 1573 N N . SER A 1 208 ? -30.537 -1.811 23.417 1.00 49.66 208 SER A N 1
ATOM 1574 C CA . SER A 1 208 ? -30.949 -0.700 24.289 1.00 49.66 208 SER A CA 1
ATOM 1575 C C . SER A 1 208 ? -32.467 -0.515 24.304 1.00 49.66 208 SER A C 1
ATOM 1577 O O . SER A 1 208 ? -33.035 -0.235 25.354 1.00 49.66 208 SER A O 1
ATOM 1579 N N . ALA A 1 209 ? -33.148 -0.739 23.177 1.00 52.22 209 ALA A N 1
ATOM 1580 C CA . ALA A 1 209 ? -34.607 -0.754 23.101 1.00 52.22 209 ALA A CA 1
ATOM 1581 C C . ALA A 1 209 ? -35.209 -1.967 23.831 1.00 52.22 209 ALA A C 1
ATOM 1583 O O . ALA A 1 209 ? -36.258 -1.841 24.459 1.00 52.22 209 ALA A O 1
ATOM 1584 N N . LEU A 1 210 ? -34.544 -3.126 23.800 1.00 53.09 210 LEU A N 1
ATOM 1585 C CA . LEU A 1 210 ? -34.955 -4.326 24.532 1.00 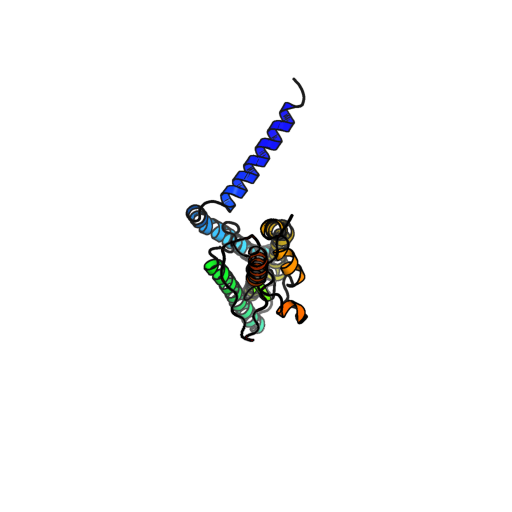53.09 210 LEU A CA 1
ATOM 1586 C C . LEU A 1 210 ? -34.748 -4.157 26.047 1.00 53.09 210 LEU A C 1
ATOM 1588 O O . LEU A 1 210 ? -35.646 -4.448 26.832 1.00 53.09 210 LEU A O 1
ATOM 1592 N N . VAL A 1 211 ? -33.608 -3.598 26.465 1.00 52.97 211 VAL A N 1
ATOM 1593 C CA . VAL A 1 211 ? -33.303 -3.275 27.871 1.00 52.97 211 VAL A CA 1
ATOM 1594 C C . VAL A 1 211 ? -34.190 -2.135 28.389 1.00 52.97 211 VAL A C 1
ATOM 1596 O O . VAL A 1 211 ? -34.640 -2.182 29.534 1.00 52.97 211 VAL A O 1
ATOM 1599 N N . GLY A 1 212 ? -34.512 -1.150 27.545 1.00 44.47 212 GLY A N 1
ATOM 1600 C CA . GLY A 1 212 ? -35.471 -0.083 27.839 1.00 44.47 212 GLY A CA 1
ATOM 1601 C C . GLY A 1 212 ? -36.897 -0.606 28.040 1.00 44.47 212 GLY A C 1
ATOM 1602 O O . GLY A 1 212 ? -37.566 -0.193 28.983 1.00 44.47 212 GLY A O 1
ATOM 1603 N N . ARG A 1 213 ? -37.332 -1.589 27.236 1.00 53.31 213 ARG A N 1
ATOM 1604 C CA . ARG A 1 213 ? -38.615 -2.295 27.434 1.00 53.31 213 ARG A CA 1
ATOM 1605 C C . ARG A 1 213 ? -38.632 -3.155 28.701 1.00 53.31 213 ARG A C 1
ATOM 1607 O O . ARG A 1 213 ? -39.680 -3.291 29.321 1.00 53.31 213 ARG A O 1
ATOM 1614 N N . LEU A 1 214 ? -37.487 -3.699 29.119 1.00 45.09 214 LEU A N 1
ATOM 1615 C CA . LEU A 1 214 ? -37.374 -4.536 30.321 1.00 45.09 214 LEU A CA 1
ATOM 1616 C C . LEU A 1 214 ? -37.226 -3.734 31.630 1.00 45.09 214 LEU A C 1
ATOM 1618 O O . LEU A 1 214 ? -37.468 -4.282 32.704 1.00 45.09 214 LEU A O 1
ATOM 1622 N N . ARG A 1 215 ? -36.880 -2.437 31.574 1.00 42.84 215 ARG A N 1
ATOM 1623 C CA . ARG A 1 215 ? -36.753 -1.567 32.763 1.00 42.84 215 ARG A CA 1
ATOM 1624 C C . ARG A 1 215 ? -38.030 -0.829 33.184 1.00 42.84 215 ARG A C 1
ATOM 1626 O O . ARG A 1 215 ? -38.004 -0.166 34.216 1.00 42.84 215 ARG A O 1
ATOM 1633 N N . PHE A 1 216 ? -39.162 -1.004 32.498 1.00 39.50 216 PHE A N 1
ATOM 1634 C CA . PHE A 1 216 ? -40.452 -0.439 32.925 1.00 39.50 216 PHE A CA 1
ATOM 1635 C C . PHE A 1 216 ? -41.374 -1.502 33.547 1.00 39.50 216 PHE A C 1
ATOM 1637 O O . PHE A 1 216 ? -42.459 -1.802 33.059 1.00 39.50 216 PHE A O 1
ATOM 1644 N N . ARG A 1 217 ? -40.928 -2.104 34.657 1.00 44.19 217 ARG A N 1
ATOM 1645 C CA . ARG A 1 217 ? -41.797 -2.890 35.550 1.00 44.19 217 ARG A CA 1
ATOM 1646 C C . ARG A 1 217 ? -41.384 -2.715 37.018 1.00 44.19 217 ARG A C 1
ATOM 1648 O O . ARG A 1 217 ? -40.975 -3.663 37.676 1.00 44.19 217 ARG A O 1
ATOM 1655 N N . ARG A 1 218 ? -41.510 -1.493 37.553 1.00 35.88 218 ARG A N 1
ATOM 1656 C CA . ARG A 1 218 ? -41.623 -1.241 39.006 1.00 35.88 218 ARG A CA 1
ATOM 1657 C C . ARG A 1 218 ? -42.646 -0.131 39.309 1.00 35.88 218 ARG A C 1
ATOM 1659 O O . ARG A 1 218 ? -42.328 1.044 39.263 1.00 35.88 218 ARG A O 1
ATOM 1666 N N . ARG A 1 219 ? -43.861 -0.608 39.612 1.00 38.41 219 ARG A N 1
ATOM 1667 C CA . ARG A 1 219 ? -44.832 -0.217 40.659 1.00 38.41 219 ARG A CA 1
ATOM 1668 C C . ARG A 1 219 ? -45.289 1.250 40.853 1.00 38.41 219 ARG A C 1
ATOM 1670 O O . ARG A 1 219 ? -44.528 2.098 41.288 1.00 38.41 219 ARG A O 1
ATOM 1677 N N . HIS A 1 220 ? -46.623 1.367 40.748 1.00 37.78 220 HIS A N 1
ATOM 1678 C CA . HIS A 1 220 ? -47.593 2.206 41.477 1.00 37.78 220 HIS A CA 1
ATOM 1679 C C . HIS A 1 220 ? -47.592 3.728 41.279 1.00 37.78 220 HIS A C 1
ATOM 1681 O O . HIS A 1 220 ? -46.917 4.421 42.021 1.00 37.78 220 HIS A O 1
ATOM 1687 N N . VAL A 1 221 ? -48.512 4.218 40.433 1.00 35.31 221 VAL A N 1
ATOM 1688 C CA . VAL A 1 221 ? -49.504 5.274 40.751 1.00 35.31 221 VAL A CA 1
ATOM 1689 C C . VAL A 1 221 ? -50.748 4.995 39.890 1.00 35.31 221 VAL A C 1
ATOM 1691 O O . VAL A 1 221 ? -50.618 4.558 38.748 1.00 35.31 221 VAL A O 1
ATOM 1694 N N . GLY A 1 222 ? -51.942 5.136 40.468 1.00 40.12 222 GLY A N 1
ATOM 1695 C CA . GLY A 1 222 ? -53.217 4.766 39.855 1.00 40.12 222 GLY A CA 1
ATOM 1696 C C . GLY A 1 222 ? -53.525 5.487 38.541 1.00 40.12 222 GLY A C 1
ATOM 1697 O O . GLY A 1 222 ? -53.359 6.696 38.422 1.00 40.12 222 GLY A O 1
ATOM 1698 N N . ALA A 1 223 ? -54.040 4.728 37.579 1.00 32.47 223 ALA A N 1
ATOM 1699 C CA . ALA A 1 223 ? -54.803 5.234 36.451 1.00 32.47 223 ALA A CA 1
ATOM 1700 C C . ALA A 1 223 ? -55.802 4.142 36.058 1.00 32.47 223 ALA A C 1
ATOM 1702 O O . ALA A 1 223 ? -55.435 2.979 35.884 1.00 32.47 223 ALA A O 1
ATOM 1703 N N . ALA A 1 224 ? -57.075 4.519 36.025 1.00 32.97 224 ALA A N 1
ATOM 1704 C CA . ALA A 1 224 ? -58.191 3.656 35.687 1.00 32.97 224 ALA A CA 1
ATOM 1705 C C . ALA A 1 224 ? -58.034 3.083 34.269 1.00 32.97 224 ALA A C 1
ATOM 1707 O O . ALA A 1 224 ? -57.727 3.811 33.328 1.00 32.97 224 ALA A O 1
ATOM 1708 N N . LEU A 1 225 ? -58.266 1.778 34.125 1.00 31.84 225 LEU A N 1
ATOM 1709 C CA . LEU A 1 225 ? -58.404 1.117 32.832 1.00 31.84 225 LEU A CA 1
ATOM 1710 C C . LEU A 1 225 ? -59.872 1.223 32.409 1.00 31.84 225 LEU A C 1
ATOM 1712 O O . LEU A 1 225 ? -60.742 0.646 33.058 1.00 31.84 225 LEU A O 1
ATOM 1716 N N . ILE A 1 226 ? -60.140 1.971 31.339 1.00 35.91 226 ILE A N 1
ATOM 1717 C CA . ILE A 1 226 ? -61.394 1.886 30.588 1.00 35.91 226 ILE A CA 1
ATOM 1718 C C . ILE A 1 226 ? -61.118 0.936 29.419 1.00 35.91 226 ILE A C 1
ATOM 1720 O O . ILE A 1 226 ? -60.277 1.227 28.571 1.00 35.91 226 ILE A O 1
ATOM 1724 N N . THR A 1 227 ? -61.779 -0.218 29.412 1.00 37.56 227 THR A N 1
ATOM 1725 C CA . THR A 1 227 ? -61.824 -1.159 28.283 1.00 37.56 227 THR A CA 1
ATOM 1726 C C . THR A 1 227 ? -63.143 -0.990 27.532 1.00 37.56 227 THR A C 1
ATOM 1728 O O . THR A 1 227 ? -64.176 -0.765 28.158 1.00 37.56 227 THR A O 1
ATOM 1731 N N . GLU A 1 228 ? -63.098 -1.120 26.206 1.00 43.69 228 GLU A N 1
ATOM 1732 C CA . GLU A 1 228 ? -64.187 -0.851 25.246 1.00 43.69 228 GLU A CA 1
ATOM 1733 C C . GLU A 1 228 ? -65.386 -1.814 25.271 1.00 43.69 228 GLU A C 1
ATOM 1735 O O . GLU A 1 228 ? -66.317 -1.628 24.499 1.00 43.69 228 GLU A O 1
ATOM 1740 N N . ASP A 1 229 ? -65.443 -2.775 26.191 1.00 43.16 229 ASP A N 1
ATOM 1741 C CA . ASP A 1 229 ? -66.607 -3.650 26.346 1.00 43.16 229 ASP A CA 1
ATOM 1742 C C . ASP A 1 229 ? -67.220 -3.442 27.731 1.00 43.16 229 ASP A C 1
ATOM 1744 O O . ASP A 1 229 ? -66.708 -3.931 28.739 1.00 43.16 229 ASP A O 1
ATOM 1748 N N . GLY A 1 230 ? -68.309 -2.667 27.781 1.00 44.75 230 GLY A N 1
ATOM 1749 C CA . GLY A 1 230 ? -68.992 -2.174 28.983 1.00 44.75 230 GLY A CA 1
ATOM 1750 C C . GLY A 1 230 ? -69.562 -3.240 29.928 1.00 44.75 230 GLY A C 1
ATOM 1751 O O . GLY A 1 230 ? -70.772 -3.306 30.138 1.00 44.75 230 GLY A O 1
ATOM 1752 N N . ARG A 1 231 ? -68.708 -4.051 30.559 1.00 36.69 231 ARG A N 1
ATOM 1753 C CA . ARG A 1 231 ? -69.078 -4.957 31.654 1.00 36.69 231 ARG A CA 1
ATOM 1754 C C . ARG A 1 231 ? -68.156 -4.765 32.851 1.00 36.69 231 ARG A C 1
ATOM 1756 O O . ARG A 1 231 ? -67.057 -5.301 32.938 1.00 36.69 231 ARG A O 1
ATOM 1763 N N . THR A 1 232 ? -68.655 -3.990 33.803 1.00 37.91 232 THR A N 1
ATOM 1764 C CA . THR A 1 232 ? -68.043 -3.712 35.100 1.00 37.91 232 THR A CA 1
ATOM 1765 C C . THR A 1 232 ? -68.109 -4.957 35.989 1.00 37.91 232 THR A C 1
ATOM 1767 O O . THR A 1 232 ? -69.182 -5.306 36.473 1.00 37.91 232 THR A O 1
ATOM 1770 N N . PHE A 1 233 ? -66.980 -5.606 36.278 1.00 34.25 233 PHE A N 1
ATOM 1771 C CA . PHE A 1 233 ? -66.898 -6.551 37.397 1.00 34.25 233 PHE A CA 1
ATOM 1772 C C . PHE A 1 233 ? -66.284 -5.850 38.611 1.00 34.25 233 PHE A C 1
ATOM 1774 O O . PHE A 1 233 ? -65.071 -5.682 38.717 1.00 34.25 233 PHE A O 1
ATOM 1781 N N . ARG A 1 234 ? -67.145 -5.421 39.544 1.00 37.69 234 ARG A N 1
ATOM 1782 C CA . ARG A 1 234 ? -66.739 -5.123 40.924 1.00 37.69 234 ARG A CA 1
ATOM 1783 C C . ARG A 1 234 ? -66.566 -6.447 41.653 1.00 37.69 234 ARG A C 1
ATOM 1785 O O . ARG A 1 234 ? -67.548 -7.152 41.860 1.00 37.69 234 ARG A O 1
ATOM 1792 N N . VAL A 1 235 ? -65.361 -6.728 42.132 1.00 34.59 235 VAL A N 1
ATOM 1793 C CA . VAL A 1 235 ? -65.181 -7.653 43.253 1.00 34.59 235 VAL A CA 1
ATOM 1794 C C . VAL A 1 235 ? -64.528 -6.874 44.388 1.00 34.59 235 VAL A C 1
ATOM 1796 O O . VAL A 1 235 ? -63.317 -6.701 44.442 1.00 34.59 235 VAL A O 1
ATOM 1799 N N . PHE A 1 236 ? -65.378 -6.351 45.271 1.00 40.25 236 PHE A N 1
ATOM 1800 C CA . PHE A 1 236 ? -65.014 -5.997 46.639 1.00 40.25 236 PHE A CA 1
ATOM 1801 C C . PHE A 1 236 ? -65.290 -7.224 47.516 1.00 40.25 236 PHE A C 1
ATOM 1803 O O . PHE A 1 236 ? -66.432 -7.675 47.559 1.00 40.25 236 PHE A O 1
ATOM 1810 N N . ARG A 1 237 ? -64.275 -7.726 48.227 1.00 33.12 237 ARG A N 1
ATOM 1811 C CA . ARG A 1 237 ? -64.331 -8.265 49.608 1.00 33.12 237 ARG A CA 1
ATOM 1812 C C . ARG A 1 237 ? -62.903 -8.672 50.008 1.00 33.12 237 ARG A C 1
ATOM 1814 O O . ARG A 1 237 ? -62.255 -9.378 49.251 1.00 33.12 237 ARG A O 1
ATOM 1821 N N . HIS A 1 238 ? -62.271 -8.005 50.975 1.00 31.38 238 HIS A N 1
ATOM 1822 C CA . HIS A 1 238 ? -62.393 -8.110 52.443 1.00 31.38 238 HIS A CA 1
ATOM 1823 C C . HIS A 1 238 ? -61.730 -9.359 53.047 1.00 31.38 238 HIS A C 1
ATOM 1825 O O . HIS A 1 238 ? -62.207 -10.460 52.806 1.00 31.38 238 HIS A O 1
ATOM 1831 N N . LEU A 1 239 ? -60.768 -9.074 53.945 1.00 36.50 239 LEU A N 1
ATOM 1832 C CA . LEU A 1 239 ? -60.265 -9.870 55.084 1.00 36.50 239 LEU A CA 1
ATOM 1833 C C . LEU A 1 239 ? -59.459 -11.121 54.685 1.00 36.50 239 LEU A C 1
ATOM 1835 O O . LEU A 1 239 ? -59.849 -11.848 53.785 1.00 36.50 239 LEU A O 1
ATOM 1839 N N . SER A 1 240 ? -58.303 -11.413 55.277 1.00 42.62 240 SER A N 1
ATOM 1840 C CA . SER A 1 240 ? -57.761 -11.104 56.612 1.00 42.62 240 SER A CA 1
ATOM 1841 C C . SER A 1 240 ? -56.236 -11.099 56.592 1.00 42.62 240 SER A C 1
ATOM 1843 O O . SER A 1 240 ? -55.684 -11.923 55.828 1.00 42.62 240 SER A O 1
#

Sequence (240 aa):
MTHGDAAERTGRGEAWTVRLVHSLAVGPAARRRRWTPAGLGVFGASLALVVFGGLATDRLLSIPTLPGNPAWTVAGLVLVLGGLGLSAWCAGLFARARGTPVPVNPPSELIQRGPYAWVRNPMLTGVFASLVGTALLLRSPSMVLLWTPAYLLLHVLELKWVEEPELERRFGVAYRAYRDAVPMFLPLPRPEAVRRIPPVCALVAAASALVGRLRFRRRHVGAALITEDGRTFRVFRHLS

Nearest PDB structures (foldseek):
  5vg9-assembly1_A  TM=7.037E-01  e=9.242E-04  Tribolium castaneum
  4a2n-assembly1_B  TM=6.266E-01  e=3.065E-03  Methanosarcina acetivorans
  5v7p-assembly1_A  TM=5.845E-01  e=1.353E-03  Tribolium castaneum

Foldseek 3Di:
DDPPPVVVVVVVVVVVVVVVVVCQQVPDLVSLVVCVVVLVVVVVVLLVCLVVVLVVCCVVVVPDFADDDVVLLVQLVCLQVVLVVQLVVVQVVQVVQVAGPGSRGDGPDDDCDDVNVQAVCSNLLSSLSNQCSVCSNVSGPCSNPPSSVVVSVVVVCCCVPPVLVVCCVNVPPVSVVSPVQYHHHGGDDGDCVSVPPDPVVVVVVVVVVVVVVVPPDDDDDDDDDDDPPPDDDDDDDDDD

pLDDT: mean 72.18, std 22.49, range [31.38, 97.94]

Secondary structure (DSSP, 8-state):
--TTHHHHHHHHHHHHHHHHHHHHHHS-HHHHHHHHHHHHHHHHHHHHHHHHHHHHHHHHTTPPPPP--HHHHHHHHHHHHHHHHHHHHHHHHHHHTT--SSTTS--SS---STHHHH-S-HHHHHHHHHHHHHHHHTT-HHIIIIIHHHHHHHHHHHIIIIIHHHHHHHHTHHHHHHHHHS-SSS-PPPPTTGGG---HHHHHHHHHHHHHHHT------------SS-----------

Radius of gyration: 28.8 Å; Cα contacts (8 Å, |Δi|>4): 191; chains: 1; bounding box: 93×35×81 Å

Solvent-accessible surface area (backbone atoms only — not comparable to full-atom values): 13678 Å² total; per-residue (Å²): 140,70,87,65,68,65,62,63,52,54,62,55,53,56,54,47,54,54,48,47,55,50,47,60,46,69,42,60,71,74,59,33,61,68,47,46,62,56,52,50,47,52,52,51,50,52,55,46,46,37,52,52,48,14,54,47,48,27,63,75,67,66,52,77,62,52,81,93,44,72,66,45,46,53,50,11,51,51,26,28,54,50,10,48,50,43,29,51,52,48,46,51,53,28,51,76,54,77,16,43,91,48,87,51,31,65,51,90,60,90,76,59,61,75,62,38,47,47,11,66,40,44,43,62,51,10,52,51,34,24,48,46,11,47,17,44,62,68,26,32,54,42,18,52,73,44,35,45,51,50,52,50,49,53,52,50,49,46,39,63,72,50,48,49,55,50,45,35,72,74,48,38,69,64,39,50,56,48,56,77,70,27,41,62,74,58,71,65,89,74,66,72,72,65,79,64,62,65,58,67,66,55,53,51,48,50,49,50,51,51,52,56,64,66,68,75,78,80,85,90,80,92,75,87,86,84,67,96,66,97,70,89,81,84,83,87,80,84,88,132